Protein AF-A0A8X6VWM1-F1 (afdb_monomer)

Foldseek 3Di:
DVVCCVQQNDAQEDEDEPDPVVVVVVVVLVPDPQVVVCVPPVDHRYHYDYDDPPCCVVCVVVVVVVVLVVVLCCVLCPPPDDDPVRVVVLVSVLVVVPPRDDDDDDDDDDDDVCVVVVVSSVVSSVSSVVCCCCVVVVVVVVPPPPPPPPDDQQFKWFFADPVDDSVPTFIWGWHDFDADPVRDTFKTWTQGPVGIDIDGPVRIGGDPDDPVVVVVD

Secondary structure (DSSP, 8-state):
-HHHHHHH---SEEEE-S-HHHHHHHHHHHTS-HHHHHHHH-----EEEEPPTT-THHHHHHHHHHHHHHHHHHHHHTTPPPPHHHHHHHHHHHHHTSSS----------TTTHHHHHHHHHHHHHHHHHHHHHHHHHHHHHTS--------TT-EEEE--TTS-GGGPEEEEEEEEEE-TTS-EEEEEEEETTEEEEEEGGGEEE-S--GGGTT--

Organism: Trichonephila clavipes (NCBI:txid2585209)

Radius of gyration: 25.22 Å; Cα contacts (8 Å, |Δi|>4): 186; chains: 1; bounding box: 63×45×69 Å

InterPro domains:
  IPR012337 Ribonuclease H-like superfamily [SSF53098] (2-93)
  IPR036397 Ribonuclease H superfamily [G3DSA:3.30.420.10] (1-133)
  IPR040676 Domain of unknown function DUF5641 [PF18701] (117-207)

Mean predicted aligned error: 18.04 Å

Solvent-accessible surface area (backbone atoms only — not comparable to full-atom values): 13245 Å² total; per-residue (Å²): 108,70,76,51,34,75,75,71,46,82,69,62,66,46,80,43,65,81,48,67,71,52,52,53,50,52,53,57,58,68,72,52,66,56,69,61,42,30,71,76,66,74,44,77,77,62,46,76,44,68,54,58,93,90,42,67,68,74,51,48,58,56,52,49,52,49,48,52,51,52,50,48,47,51,70,69,41,66,88,61,80,70,53,73,65,58,48,50,50,52,51,52,54,59,55,56,72,45,98,78,66,94,74,88,87,86,84,90,81,72,86,78,68,44,60,62,53,48,52,49,49,52,49,44,48,51,52,45,52,55,46,46,55,51,53,53,55,50,53,57,60,73,68,56,74,84,66,84,77,79,81,55,72,62,31,48,26,37,42,63,51,94,93,48,62,81,93,68,39,48,63,27,33,32,66,44,79,42,55,48,97,86,67,52,66,49,41,31,34,27,43,37,96,92,45,78,48,78,43,49,49,91,42,51,44,76,52,97,62,54,62,78,65,67,77,78,112

Nearest PDB structures (foldseek):
  4tla-assembly1_C  TM=1.513E-01  e=3.434E+00  Synechococcus elongatus PCC 7942 = FACHB-805

pLDDT: mean 70.02, std 15.41, range [35.59, 93.69]

Structure (mmCIF, N/CA/C/O backbone):
data_AF-A0A8X6VWM1-F1
#
_entry.id   AF-A0A8X6VWM1-F1
#
loop_
_atom_site.group_PDB
_atom_site.id
_atom_site.type_symbol
_atom_site.label_atom_id
_atom_site.label_alt_id
_atom_site.label_comp_id
_atom_site.label_asym_id
_atom_site.label_entity_id
_atom_site.label_seq_id
_atom_site.pdbx_PDB_ins_code
_atom_site.Cartn_x
_atom_site.Cartn_y
_atom_site.Cartn_z
_atom_site.occupancy
_atom_site.B_iso_or_equiv
_atom_site.auth_seq_id
_atom_site.auth_comp_id
_atom_site.auth_asym_id
_atom_site.auth_atom_id
_atom_site.pdbx_PDB_model_num
ATOM 1 N N . MET A 1 1 ? 11.237 -0.441 -17.066 1.00 63.69 1 MET A N 1
ATOM 2 C CA . MET A 1 1 ? 9.923 -1.076 -17.329 1.00 63.69 1 MET A CA 1
ATOM 3 C C . MET A 1 1 ? 10.036 -2.520 -17.828 1.00 63.69 1 MET A C 1
ATOM 5 O O . MET A 1 1 ? 9.464 -3.391 -17.190 1.00 63.69 1 MET A O 1
ATOM 9 N N . ARG A 1 2 ? 10.820 -2.818 -18.881 1.00 67.69 2 ARG A N 1
ATOM 10 C CA . ARG A 1 2 ? 10.998 -4.194 -19.411 1.00 67.69 2 ARG A CA 1
ATOM 11 C C . ARG A 1 2 ? 11.329 -5.258 -18.349 1.00 67.69 2 ARG A C 1
ATOM 13 O O . ARG A 1 2 ? 10.611 -6.240 -18.242 1.00 67.69 2 ARG A O 1
ATOM 20 N N . ARG A 1 3 ? 12.340 -5.021 -17.500 1.00 70.00 3 ARG A N 1
ATOM 21 C CA . ARG A 1 3 ? 12.714 -5.947 -16.406 1.00 70.00 3 ARG A CA 1
ATOM 22 C C . ARG A 1 3 ? 11.622 -6.148 -15.349 1.00 70.00 3 ARG A C 1
ATOM 24 O O . ARG A 1 3 ? 11.629 -7.149 -14.650 1.00 70.00 3 ARG A O 1
ATOM 31 N N . PHE A 1 4 ? 10.718 -5.185 -15.183 1.00 70.88 4 PHE A N 1
ATOM 32 C CA . PHE A 1 4 ? 9.593 -5.321 -14.257 1.00 70.88 4 PHE A CA 1
ATOM 33 C C . PHE A 1 4 ? 8.506 -6.204 -14.873 1.00 70.88 4 PHE A C 1
ATOM 35 O O . PHE A 1 4 ? 8.075 -7.157 -14.240 1.00 70.88 4 PHE A O 1
ATOM 42 N N . ILE A 1 5 ? 8.147 -5.948 -16.136 1.00 72.56 5 ILE A N 1
ATOM 43 C CA . ILE A 1 5 ? 7.160 -6.746 -16.878 1.00 72.56 5 ILE A CA 1
ATOM 44 C C . ILE A 1 5 ? 7.610 -8.206 -17.001 1.00 72.56 5 ILE A C 1
ATOM 46 O O . ILE A 1 5 ? 6.805 -9.105 -16.797 1.00 72.56 5 ILE A O 1
ATOM 50 N N . ALA A 1 6 ? 8.896 -8.446 -17.269 1.00 69.81 6 ALA A N 1
ATOM 51 C CA . ALA A 1 6 ? 9.445 -9.798 -17.346 1.00 69.81 6 ALA A CA 1
ATOM 52 C C . ALA A 1 6 ? 9.349 -10.567 -16.013 1.00 69.81 6 ALA A C 1
ATOM 54 O O . ALA A 1 6 ? 9.147 -11.772 -16.026 1.00 69.81 6 ALA A O 1
ATOM 55 N N . ARG A 1 7 ? 9.472 -9.877 -14.868 1.00 65.31 7 ARG A N 1
ATOM 56 C CA . ARG A 1 7 ? 9.448 -10.502 -13.532 1.00 65.31 7 ARG A CA 1
ATOM 57 C C . ARG A 1 7 ? 8.049 -10.617 -12.925 1.00 65.31 7 ARG A C 1
ATOM 59 O O . ARG A 1 7 ? 7.780 -11.559 -12.196 1.00 65.31 7 ARG A O 1
ATOM 66 N N . ARG A 1 8 ? 7.174 -9.635 -13.163 1.00 68.12 8 ARG A N 1
ATOM 67 C CA . ARG A 1 8 ? 5.865 -9.503 -12.489 1.00 68.12 8 ARG A CA 1
ATOM 68 C C . ARG A 1 8 ? 4.670 -9.680 -13.417 1.00 68.12 8 ARG A C 1
ATOM 70 O O . ARG A 1 8 ? 3.534 -9.665 -12.955 1.00 68.12 8 ARG A O 1
ATOM 77 N N . GLY A 1 9 ? 4.920 -9.836 -14.710 1.00 72.50 9 GLY A N 1
ATOM 78 C CA . GLY A 1 9 ? 3.888 -9.757 -15.727 1.00 72.50 9 GLY A CA 1
ATOM 79 C C . GLY A 1 9 ? 3.546 -8.314 -16.090 1.00 72.50 9 GLY A C 1
ATOM 80 O O . GLY A 1 9 ? 4.031 -7.335 -15.509 1.00 72.50 9 GLY A O 1
ATOM 81 N N . ARG A 1 10 ? 2.725 -8.173 -17.129 1.00 77.19 10 ARG A N 1
ATOM 82 C CA . ARG A 1 10 ? 2.344 -6.867 -17.661 1.00 77.19 10 ARG A CA 1
ATOM 83 C C . ARG A 1 10 ? 1.320 -6.195 -16.749 1.00 77.19 10 ARG A C 1
ATOM 85 O O . ARG A 1 10 ? 0.303 -6.783 -16.402 1.00 77.19 10 ARG A O 1
ATOM 92 N N . ILE A 1 11 ? 1.581 -4.938 -16.408 1.00 79.94 11 ILE A N 1
ATOM 93 C CA . ILE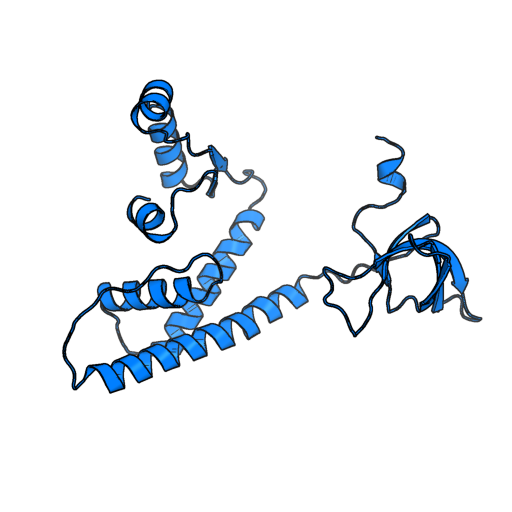 A 1 11 ? 0.651 -4.105 -15.641 1.00 79.94 11 ILE A CA 1
ATOM 94 C C . ILE A 1 11 ? -0.416 -3.493 -16.545 1.00 79.94 11 ILE A C 1
ATOM 96 O O . ILE A 1 11 ? -0.138 -3.137 -17.687 1.00 79.94 11 ILE A O 1
ATOM 100 N N . SER A 1 12 ? -1.621 -3.328 -16.004 1.00 82.00 12 SER A N 1
ATOM 101 C CA . SER A 1 12 ? -2.729 -2.629 -16.665 1.00 82.00 12 SER A CA 1
ATOM 102 C C . SER A 1 12 ? -2.771 -1.134 -16.333 1.00 82.00 12 SER A C 1
ATOM 104 O O . SER A 1 12 ? -3.223 -0.329 -17.145 1.00 82.00 12 SER A O 1
ATOM 106 N N . VAL A 1 13 ? -2.303 -0.754 -15.139 1.00 82.69 13 VAL A N 1
ATOM 107 C CA . VAL A 1 13 ? -2.311 0.628 -14.643 1.00 82.69 13 VAL A CA 1
ATOM 108 C C . VAL A 1 13 ? -0.985 0.943 -13.959 1.00 82.69 13 VAL A C 1
ATOM 110 O O . VAL A 1 13 ? -0.494 0.147 -13.159 1.00 82.69 13 VAL A O 1
ATOM 113 N N . MET A 1 14 ? -0.424 2.117 -14.246 1.00 84.44 14 MET A N 1
ATOM 114 C CA . MET A 1 14 ? 0.781 2.642 -13.604 1.00 84.44 14 MET A CA 1
ATOM 115 C C . MET A 1 14 ? 0.451 3.919 -12.832 1.00 84.44 14 MET A C 1
ATOM 117 O O . MET A 1 14 ? -0.150 4.832 -13.391 1.00 84.44 14 MET A O 1
ATOM 121 N N . TYR A 1 15 ? 0.851 3.981 -11.561 1.00 84.31 15 TYR A N 1
ATOM 122 C CA . TYR A 1 15 ? 0.727 5.177 -10.724 1.00 84.31 15 TYR A CA 1
ATOM 123 C C . TYR A 1 15 ? 2.107 5.799 -10.497 1.00 84.31 15 TYR A C 1
ATOM 125 O O . TYR A 1 15 ? 3.050 5.076 -10.170 1.00 84.31 15 TYR A O 1
ATOM 133 N N . SER A 1 16 ? 2.233 7.118 -10.645 1.00 85.06 16 SER A N 1
ATOM 134 C CA . SER A 1 16 ? 3.477 7.841 -10.349 1.00 85.06 16 SER A CA 1
ATOM 1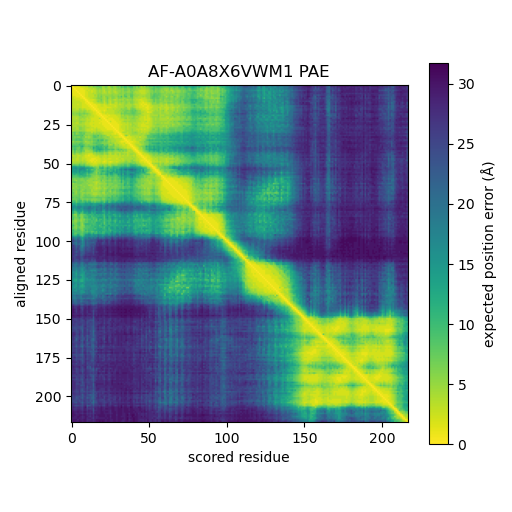35 C C . SER A 1 16 ? 3.226 9.267 -9.858 1.00 85.06 16 SER A C 1
ATOM 137 O O . SER A 1 16 ? 2.134 9.821 -10.007 1.00 85.06 16 SER A O 1
ATOM 139 N N . ASP A 1 17 ? 4.264 9.889 -9.300 1.00 83.00 17 ASP A N 1
ATOM 140 C CA . ASP A 1 17 ? 4.303 11.341 -9.135 1.00 83.00 17 ASP A CA 1
ATOM 141 C C . ASP A 1 17 ? 4.472 12.061 -10.489 1.00 83.00 17 ASP A C 1
ATOM 143 O O . ASP A 1 17 ? 4.686 11.431 -11.531 1.00 83.00 17 ASP A O 1
ATOM 147 N N . ASN A 1 18 ? 4.357 13.393 -10.458 1.00 83.88 18 ASN A N 1
ATOM 148 C CA . ASN A 1 18 ? 4.501 14.280 -11.619 1.00 83.88 18 ASN A CA 1
ATOM 149 C C . ASN A 1 18 ? 5.969 14.565 -11.992 1.00 83.88 18 ASN A C 1
ATOM 151 O O . ASN A 1 18 ? 6.258 15.573 -12.636 1.00 83.88 18 ASN A O 1
ATOM 155 N N . GLY A 1 19 ? 6.907 13.709 -11.581 1.00 83.62 19 GLY A N 1
ATOM 156 C CA . GLY A 1 19 ? 8.311 13.822 -11.945 1.00 83.62 19 GLY A CA 1
ATOM 157 C C . GLY A 1 19 ? 8.498 13.821 -13.462 1.00 83.62 19 GLY A C 1
ATOM 158 O O . GLY A 1 19 ? 7.851 13.066 -14.193 1.00 83.62 19 GLY A O 1
ATOM 159 N N . THR A 1 20 ? 9.417 14.655 -13.944 1.00 86.25 20 THR A N 1
ATOM 160 C CA . THR A 1 20 ? 9.638 14.906 -15.380 1.00 86.25 20 THR A CA 1
ATOM 161 C C . THR A 1 20 ? 9.973 13.645 -16.179 1.00 86.25 20 THR A C 1
ATOM 163 O O . THR A 1 20 ? 9.561 13.503 -17.328 1.00 86.25 20 THR A O 1
ATOM 166 N N . ASN A 1 21 ? 10.655 12.681 -15.556 1.00 87.31 21 ASN A N 1
ATOM 167 C CA . ASN A 1 21 ? 10.956 11.386 -16.168 1.00 87.31 21 ASN A CA 1
ATOM 168 C C . ASN A 1 21 ? 9.683 10.577 -16.472 1.00 87.31 21 ASN A C 1
ATOM 170 O O . ASN A 1 21 ? 9.592 9.920 -17.509 1.00 87.31 21 ASN A O 1
ATOM 174 N N . PHE A 1 22 ? 8.695 10.618 -15.574 1.00 86.06 22 PHE A N 1
ATOM 175 C CA . PHE A 1 22 ? 7.443 9.878 -15.720 1.00 86.06 22 PHE A CA 1
ATOM 176 C C . PHE A 1 22 ? 6.484 10.572 -16.679 1.00 86.06 22 PHE A C 1
ATOM 178 O O . PHE A 1 22 ? 5.856 9.906 -17.500 1.00 86.06 22 PHE A O 1
ATOM 185 N N . THR A 1 23 ? 6.408 11.902 -16.632 1.00 86.69 23 THR A N 1
ATOM 186 C CA . THR A 1 23 ? 5.602 12.673 -17.587 1.00 86.69 23 THR A CA 1
ATOM 187 C C . THR A 1 23 ? 6.155 12.542 -19.006 1.00 86.69 23 THR A C 1
ATOM 189 O O . THR A 1 23 ? 5.386 12.289 -19.931 1.00 86.69 23 THR A O 1
ATOM 192 N N . GLY A 1 24 ? 7.481 12.593 -19.177 1.00 86.69 24 GLY A N 1
ATOM 193 C CA . GLY A 1 24 ? 8.143 12.339 -20.457 1.00 86.69 24 GLY A CA 1
ATOM 194 C C . GLY A 1 24 ? 7.874 10.933 -20.999 1.00 86.69 24 GLY A C 1
ATOM 195 O O . GLY A 1 24 ? 7.500 10.782 -22.161 1.00 86.69 24 GLY A O 1
ATOM 196 N N . LEU A 1 25 ? 7.982 9.903 -20.152 1.00 85.69 25 LEU A N 1
ATOM 197 C CA . LEU A 1 25 ? 7.681 8.525 -20.549 1.00 85.69 25 LEU A CA 1
ATOM 198 C C . LEU A 1 25 ? 6.200 8.333 -20.918 1.00 85.69 25 LEU A C 1
ATOM 200 O O . LEU A 1 25 ? 5.907 7.689 -21.921 1.00 85.69 25 LEU A O 1
ATOM 204 N N . ASN A 1 26 ? 5.268 8.914 -20.159 1.00 88.31 26 ASN A N 1
ATOM 205 C CA . ASN A 1 26 ? 3.843 8.869 -20.492 1.00 88.31 26 ASN A CA 1
ATOM 206 C C . ASN A 1 26 ? 3.541 9.565 -21.830 1.00 88.31 26 ASN A C 1
ATOM 208 O O . ASN A 1 26 ? 2.750 9.061 -22.622 1.00 88.31 26 ASN A O 1
ATOM 212 N N . ASN A 1 27 ? 4.198 10.690 -22.119 1.00 88.00 27 ASN A N 1
ATOM 213 C CA . ASN A 1 27 ? 4.050 11.371 -23.404 1.00 88.00 27 ASN A CA 1
ATOM 214 C C . ASN A 1 27 ? 4.566 10.510 -24.564 1.00 88.00 27 ASN A C 1
ATOM 216 O O . ASN A 1 27 ? 3.887 10.404 -25.580 1.00 88.00 27 ASN A O 1
ATOM 220 N N . ALA A 1 28 ? 5.711 9.843 -24.392 1.00 86.31 28 ALA A N 1
ATOM 221 C CA . ALA A 1 28 ? 6.234 8.908 -25.386 1.00 86.31 28 ALA A CA 1
ATOM 222 C C . ALA A 1 28 ? 5.297 7.706 -25.603 1.00 86.31 28 ALA A C 1
ATOM 224 O O . ALA A 1 28 ? 5.085 7.290 -26.737 1.00 86.31 28 ALA A O 1
ATOM 225 N N . LEU A 1 29 ? 4.685 7.174 -24.538 1.00 83.94 29 LEU A N 1
ATOM 226 C CA . LEU A 1 29 ? 3.704 6.089 -24.649 1.00 83.94 29 LEU A CA 1
ATOM 227 C C . LEU A 1 29 ? 2.442 6.524 -25.402 1.00 83.94 29 LEU A C 1
ATOM 229 O O . LEU A 1 29 ? 1.909 5.740 -26.175 1.00 83.94 29 LEU A O 1
ATOM 233 N N . ARG A 1 30 ? 1.985 7.767 -25.230 1.00 84.75 30 ARG A N 1
ATOM 234 C CA . ARG A 1 30 ? 0.823 8.309 -25.959 1.00 84.75 30 ARG A CA 1
ATOM 235 C C . ARG A 1 30 ? 1.069 8.531 -27.450 1.00 84.75 30 ARG A C 1
ATOM 237 O O . ARG A 1 30 ? 0.108 8.644 -28.197 1.00 84.75 30 ARG A O 1
ATOM 244 N N . GLN A 1 31 ? 2.328 8.626 -27.873 1.00 87.62 31 GLN A N 1
ATOM 245 C CA . GLN A 1 31 ? 2.690 8.759 -29.288 1.00 87.62 31 GLN A CA 1
ATOM 246 C C . GLN A 1 31 ? 2.683 7.416 -30.032 1.00 87.62 31 GLN A C 1
ATOM 248 O O . GLN A 1 31 ? 2.783 7.406 -31.256 1.00 87.62 31 GLN A O 1
ATOM 253 N N . LEU A 1 32 ? 2.595 6.291 -29.316 1.00 84.00 32 LEU A N 1
ATOM 254 C CA . LEU A 1 32 ? 2.527 4.969 -29.929 1.00 84.00 32 LEU A CA 1
ATOM 255 C C . LEU A 1 32 ? 1.132 4.710 -30.498 1.00 84.00 32 LEU A C 1
ATOM 257 O O . LEU A 1 32 ? 0.123 5.042 -29.876 1.00 84.00 32 LEU A O 1
ATOM 261 N N . ASP A 1 33 ? 1.083 4.054 -31.655 1.00 84.38 33 ASP A N 1
ATOM 262 C CA . ASP A 1 33 ? -0.171 3.591 -32.236 1.00 84.38 33 ASP A CA 1
ATOM 263 C C . ASP A 1 33 ? -0.640 2.302 -31.548 1.00 84.38 33 ASP A C 1
ATOM 265 O O . ASP A 1 33 ? -0.303 1.179 -31.933 1.00 84.38 33 ASP A O 1
ATOM 269 N N . TRP A 1 34 ? -1.419 2.480 -30.484 1.00 81.06 34 TRP A N 1
ATOM 270 C CA . TRP A 1 34 ? -1.949 1.374 -29.693 1.00 81.06 34 TRP A CA 1
ATOM 271 C C . TRP A 1 34 ? -2.933 0.495 -30.460 1.00 81.06 34 TRP A C 1
ATOM 273 O O . TRP A 1 34 ? -3.080 -0.665 -30.093 1.00 81.06 34 TRP A O 1
ATOM 283 N N . THR A 1 35 ? -3.552 0.982 -31.540 1.00 80.75 35 THR A N 1
ATOM 284 C CA . THR A 1 35 ? -4.514 0.188 -32.322 1.00 80.75 35 THR A CA 1
ATOM 285 C C . THR A 1 35 ? -3.820 -0.956 -33.067 1.00 80.75 35 THR A C 1
ATOM 287 O O . THR A 1 35 ? -4.234 -2.118 -32.987 1.00 80.75 35 THR A O 1
ATOM 290 N N . THR A 1 36 ? -2.691 -0.650 -33.704 1.00 79.31 36 THR A N 1
ATOM 291 C CA . THR A 1 36 ? -1.826 -1.633 -34.362 1.00 79.31 36 THR A CA 1
ATOM 292 C C . THR A 1 36 ? -1.182 -2.569 -33.333 1.00 79.31 36 THR A C 1
ATOM 294 O O . THR A 1 36 ? -1.187 -3.787 -33.493 1.00 79.31 36 THR A O 1
ATOM 297 N N . ILE A 1 37 ? -0.712 -2.030 -32.203 1.00 79.75 37 ILE A N 1
ATOM 298 C CA . ILE A 1 37 ? -0.063 -2.834 -31.153 1.00 79.75 37 ILE A CA 1
ATOM 299 C C . ILE A 1 37 ? -1.045 -3.805 -30.473 1.00 79.75 37 ILE A C 1
ATOM 301 O O . ILE A 1 37 ? -0.687 -4.953 -30.193 1.00 79.75 37 ILE A O 1
ATOM 305 N N . GLU A 1 38 ? -2.277 -3.374 -30.197 1.00 82.62 38 GLU A N 1
ATOM 306 C CA . GLU A 1 38 ? -3.302 -4.220 -29.579 1.00 82.62 38 GLU A CA 1
ATOM 307 C C . GLU A 1 38 ? -3.732 -5.359 -30.502 1.00 82.62 38 GLU A C 1
ATOM 309 O O . GLU A 1 38 ? -3.891 -6.491 -30.036 1.00 82.62 38 GLU A O 1
ATOM 314 N N . SER A 1 39 ? -3.875 -5.080 -31.799 1.00 82.00 39 SER A N 1
ATOM 315 C CA . SER A 1 39 ? -4.295 -6.075 -32.789 1.00 82.00 39 SER A CA 1
ATOM 316 C C . SER A 1 39 ? -3.207 -7.110 -33.092 1.00 82.00 39 SER A C 1
ATOM 318 O O . SER A 1 39 ? -3.509 -8.303 -33.126 1.00 82.00 39 SER A O 1
ATOM 320 N N . GLU A 1 40 ? -1.946 -6.694 -33.236 1.00 7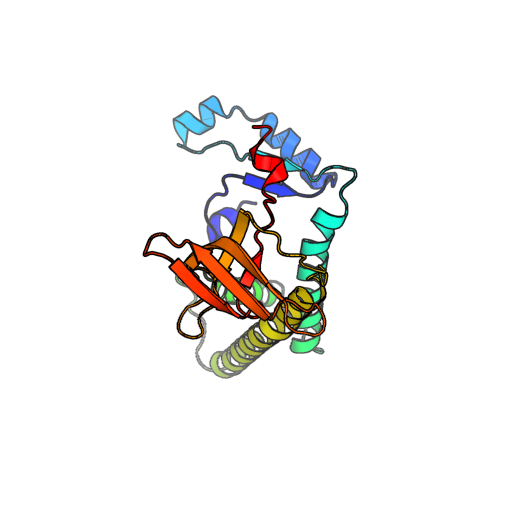6.75 40 GLU A N 1
ATOM 321 C CA . GLU A 1 40 ? -0.842 -7.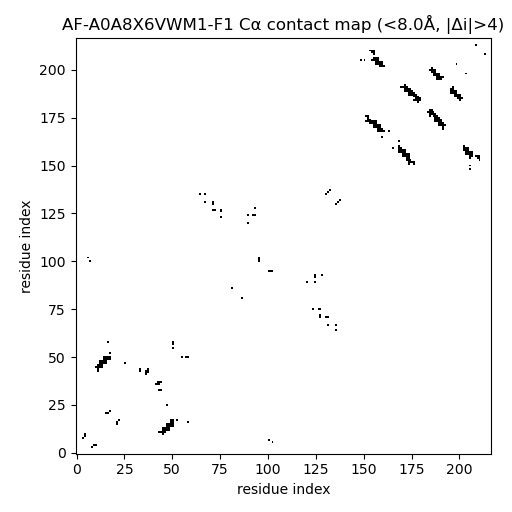609 -33.556 1.00 76.75 40 GLU A CA 1
ATOM 322 C C . GLU A 1 40 ? -0.348 -8.407 -32.344 1.00 76.75 40 GLU A C 1
ATOM 324 O O . GLU A 1 40 ? -0.071 -9.603 -32.452 1.00 76.75 40 GLU A O 1
ATOM 329 N N . PHE A 1 41 ? -0.245 -7.773 -31.172 1.00 73.94 41 PHE A N 1
ATOM 330 C CA . PHE A 1 41 ? 0.427 -8.375 -30.017 1.00 73.94 41 PHE A CA 1
ATOM 331 C C . PHE A 1 41 ? -0.529 -8.801 -28.896 1.00 73.94 41 PHE A C 1
ATOM 333 O O . PHE A 1 41 ? -0.065 -9.352 -27.898 1.00 73.94 41 PHE A O 1
ATOM 340 N N . ARG A 1 42 ? -1.850 -8.577 -29.029 1.00 72.50 42 ARG A N 1
ATOM 341 C CA . ARG A 1 42 ? -2.855 -8.758 -27.950 1.00 72.50 42 ARG A CA 1
ATOM 342 C C . ARG A 1 42 ? -2.466 -8.028 -26.664 1.00 72.50 42 ARG A C 1
ATOM 344 O O . ARG A 1 42 ? -2.676 -8.502 -25.547 1.00 72.50 42 ARG A O 1
ATOM 351 N N . VAL A 1 43 ? -1.818 -6.883 -26.833 1.00 73.25 43 VAL A N 1
ATOM 352 C CA . VAL A 1 43 ? -1.196 -6.131 -25.755 1.00 73.25 43 VAL A CA 1
ATOM 353 C C . VAL A 1 43 ? -1.969 -4.843 -25.538 1.00 73.25 43 VAL A C 1
ATOM 355 O O . VAL A 1 43 ? -1.864 -3.928 -26.340 1.00 73.25 43 VAL A O 1
ATOM 358 N N . HIS A 1 44 ? -2.669 -4.757 -24.409 1.00 77.31 44 HIS A N 1
ATOM 359 C CA . HIS A 1 44 ? -3.430 -3.562 -24.055 1.00 77.31 44 HIS A CA 1
ATOM 360 C C . HIS A 1 44 ? -2.551 -2.369 -23.656 1.00 77.31 44 HIS A C 1
ATOM 362 O O . HIS A 1 44 ? -1.448 -2.532 -23.094 1.00 77.31 44 HIS A O 1
ATOM 368 N N . GLU A 1 45 ? -3.085 -1.171 -23.906 1.00 81.44 45 GLU A N 1
ATOM 369 C CA . GLU A 1 45 ? -2.520 0.093 -23.437 1.00 81.44 45 GLU A CA 1
ATOM 370 C C . GLU A 1 45 ? -2.374 0.101 -21.903 1.00 81.44 45 GLU A C 1
ATOM 372 O O . GLU A 1 45 ? -3.253 -0.322 -21.143 1.00 81.44 45 GLU A O 1
ATOM 377 N N . ILE A 1 46 ? -1.233 0.605 -21.426 1.00 84.06 46 ILE A N 1
ATOM 378 C CA . ILE A 1 46 ? -0.982 0.782 -19.994 1.00 84.06 46 ILE A CA 1
ATOM 379 C C . ILE A 1 46 ? -1.539 2.140 -19.578 1.00 84.06 46 ILE A C 1
ATOM 381 O O . ILE A 1 46 ? -0.991 3.180 -19.941 1.00 84.06 46 ILE A O 1
ATOM 385 N N . ARG A 1 47 ? -2.591 2.144 -18.755 1.00 84.00 47 ARG A N 1
ATOM 386 C CA . ARG A 1 47 ? -3.187 3.392 -18.262 1.00 84.00 47 ARG A CA 1
ATOM 387 C C . ARG A 1 47 ? -2.279 4.052 -17.232 1.00 84.00 47 ARG A C 1
ATOM 389 O O . ARG A 1 47 ? -2.079 3.518 -16.141 1.00 84.00 47 ARG A O 1
ATOM 396 N N . TRP A 1 48 ? -1.772 5.237 -17.548 1.00 87.75 48 TRP A N 1
ATOM 397 C CA . TRP A 1 48 ? -0.964 6.019 -16.617 1.00 87.75 48 TRP A CA 1
ATOM 398 C C . TRP A 1 48 ? -1.830 6.959 -15.777 1.00 87.75 48 TRP A C 1
ATOM 400 O O . TRP A 1 48 ? -2.641 7.717 -16.309 1.00 87.75 48 TRP A O 1
ATOM 410 N N . LYS A 1 49 ? -1.642 6.939 -14.457 1.00 87.06 49 LYS A N 1
ATOM 411 C CA . LYS A 1 49 ? -2.306 7.830 -13.504 1.00 87.06 49 LYS A CA 1
ATOM 412 C C . LYS A 1 49 ? -1.272 8.589 -12.684 1.00 87.06 49 LYS A C 1
ATOM 414 O O . LYS A 1 49 ? -0.427 7.995 -12.022 1.00 87.06 49 LYS A O 1
ATOM 419 N N . PHE A 1 50 ? -1.370 9.909 -12.718 1.00 85.88 50 PHE A N 1
ATOM 420 C CA . PHE A 1 50 ? -0.521 10.790 -11.932 1.00 85.88 50 PHE A CA 1
ATOM 421 C C . PHE A 1 50 ? -1.201 11.193 -10.628 1.00 85.88 50 PHE A C 1
ATOM 423 O O . PHE A 1 50 ? -2.426 11.324 -10.570 1.00 85.88 50 PHE A O 1
ATOM 430 N N . ASN A 1 51 ? -0.402 11.411 -9.587 1.00 81.56 51 ASN A N 1
ATOM 431 C CA . ASN A 1 51 ? -0.907 11.964 -8.337 1.00 81.56 51 ASN A CA 1
ATOM 432 C C . ASN A 1 51 ? -1.441 13.394 -8.556 1.00 81.56 51 ASN A C 1
ATOM 434 O O . ASN A 1 51 ? -0.825 14.169 -9.302 1.00 81.56 51 ASN A O 1
ATOM 438 N N . PRO A 1 52 ? -2.544 13.780 -7.887 1.00 77.62 52 PRO A N 1
ATOM 439 C CA . PRO A 1 52 ? -3.018 15.156 -7.925 1.00 77.62 52 PRO A CA 1
ATOM 440 C C . PRO A 1 52 ? -1.905 16.108 -7.454 1.00 77.62 52 PRO A C 1
ATOM 442 O O . PRO A 1 52 ? -1.253 15.815 -6.447 1.00 77.62 52 PRO A O 1
ATOM 445 N N . PRO A 1 53 ? -1.680 17.248 -8.132 1.00 69.38 53 PRO A N 1
ATOM 446 C CA . PRO A 1 53 ? -0.585 18.166 -7.803 1.00 69.38 53 PRO A CA 1
ATOM 447 C C . PRO A 1 53 ? -0.661 18.700 -6.363 1.00 69.38 53 PRO A C 1
ATOM 449 O O . PRO A 1 53 ? 0.366 18.979 -5.753 1.00 69.38 53 PRO A O 1
ATOM 452 N N . SER A 1 54 ? -1.863 18.769 -5.789 1.00 55.28 54 SER A N 1
ATOM 453 C CA . SER A 1 54 ? -2.114 19.217 -4.414 1.00 55.28 54 SER A CA 1
ATOM 454 C C . SER A 1 54 ? -2.158 18.084 -3.384 1.00 55.28 54 SER A C 1
ATOM 456 O O . SER A 1 54 ? -2.525 18.327 -2.237 1.00 55.28 54 SER A O 1
ATOM 458 N N . SER A 1 55 ? -1.790 16.852 -3.754 1.00 57.00 55 SER A N 1
ATOM 459 C CA . SER A 1 55 ? -1.830 15.697 -2.849 1.00 57.00 55 SER A CA 1
ATOM 460 C C . SER A 1 55 ? -0.460 15.030 -2.626 1.00 57.00 55 SER A C 1
ATOM 462 O O . SER A 1 55 ? -0.306 13.839 -2.916 1.00 57.00 55 SER A O 1
ATOM 464 N N . PRO A 1 56 ? 0.537 15.748 -2.053 1.00 57.25 56 PRO A N 1
ATOM 465 C CA . PRO A 1 56 ? 1.877 15.209 -1.781 1.00 57.25 56 PRO A CA 1
ATOM 466 C C . PRO A 1 56 ? 1.869 13.949 -0.902 1.00 57.25 56 PRO A C 1
ATOM 468 O O . PRO A 1 56 ? 2.756 13.102 -1.001 1.00 57.25 56 PRO A O 1
ATOM 471 N N . TRP A 1 57 ? 0.837 13.773 -0.069 1.00 56.16 57 TRP A N 1
ATOM 472 C CA . TRP A 1 57 ? 0.702 12.606 0.806 1.00 56.16 57 TRP A CA 1
ATOM 473 C C . TRP A 1 57 ? 0.533 11.277 0.049 1.00 56.16 57 TRP A C 1
ATOM 475 O O . TRP A 1 57 ? 0.877 10.236 0.607 1.00 56.16 57 TRP A O 1
ATOM 485 N N . PHE A 1 58 ? 0.077 11.285 -1.214 1.00 60.06 58 PHE A N 1
ATOM 486 C CA . PHE A 1 58 ? 0.033 10.072 -2.049 1.00 60.06 58 PHE A CA 1
ATOM 487 C C . PHE A 1 58 ? 1.438 9.513 -2.327 1.00 60.06 58 PHE A C 1
ATOM 489 O O . PHE A 1 58 ? 1.609 8.299 -2.429 1.00 60.06 58 PHE A O 1
ATOM 496 N N . GLY A 1 59 ? 2.454 10.380 -2.403 1.00 62.12 59 GLY A N 1
ATOM 497 C CA . GLY A 1 59 ? 3.861 9.981 -2.516 1.00 62.12 59 GLY A CA 1
ATOM 498 C C . GLY A 1 59 ? 4.466 9.530 -1.184 1.00 62.12 59 GLY A C 1
ATOM 499 O O . GLY A 1 59 ? 5.282 8.612 -1.157 1.00 62.12 59 GLY A O 1
ATOM 500 N N . GLY A 1 60 ? 4.001 10.100 -0.067 1.00 64.38 60 GLY A N 1
ATOM 501 C CA . GLY A 1 60 ? 4.564 9.853 1.266 1.00 64.38 60 GLY A CA 1
ATOM 502 C C . GLY A 1 60 ? 4.491 8.394 1.732 1.00 64.38 60 GLY A C 1
ATOM 503 O O . GLY A 1 60 ? 5.352 7.934 2.482 1.00 64.38 60 GLY A O 1
ATOM 504 N N . PHE A 1 61 ? 3.500 7.630 1.262 1.00 59.84 61 PHE A N 1
ATOM 505 C CA . PHE A 1 61 ? 3.452 6.181 1.478 1.00 59.84 61 PHE A CA 1
ATOM 506 C C . PHE A 1 61 ? 4.651 5.464 0.837 1.00 59.84 61 PHE A C 1
ATOM 508 O O . PHE A 1 61 ? 5.330 4.675 1.499 1.00 59.84 61 PHE A O 1
ATOM 515 N N . TRP A 1 62 ? 4.933 5.767 -0.434 1.00 62.53 62 TRP A N 1
ATOM 516 C CA . TRP A 1 62 ? 6.042 5.183 -1.189 1.00 62.53 62 TRP A CA 1
ATOM 517 C C . TRP A 1 62 ? 7.392 5.622 -0.633 1.00 62.53 62 TRP A C 1
ATOM 519 O O . TRP A 1 62 ? 8.283 4.794 -0.467 1.00 62.53 62 TRP A O 1
ATOM 529 N N . GLU A 1 63 ? 7.536 6.894 -0.266 1.00 69.44 63 GLU A N 1
ATOM 530 C CA . GLU A 1 63 ? 8.746 7.413 0.378 1.00 69.44 63 GLU A CA 1
ATOM 531 C C . GLU A 1 63 ? 9.023 6.717 1.708 1.00 69.44 63 GLU A C 1
ATOM 533 O O . GLU A 1 63 ? 10.158 6.321 1.974 1.00 69.44 63 GLU A O 1
ATOM 538 N N . ARG A 1 64 ? 7.985 6.500 2.525 1.00 62.72 64 ARG A N 1
ATOM 539 C CA . ARG A 1 64 ? 8.107 5.771 3.791 1.00 62.72 64 ARG A CA 1
ATOM 540 C C . ARG A 1 64 ? 8.488 4.312 3.562 1.00 62.72 64 ARG A C 1
ATOM 542 O O . ARG A 1 64 ? 9.359 3.805 4.264 1.00 62.72 64 ARG A O 1
ATOM 549 N N . LEU A 1 65 ? 7.894 3.653 2.567 1.00 60.69 65 LEU A N 1
ATOM 550 C CA . LEU A 1 65 ? 8.256 2.290 2.175 1.00 60.69 65 LEU A CA 1
ATOM 551 C C . LEU A 1 65 ? 9.729 2.210 1.735 1.00 60.69 65 LEU A C 1
ATOM 553 O O . LEU A 1 65 ? 10.471 1.347 2.203 1.00 60.69 65 LEU A O 1
ATOM 557 N N . ILE A 1 66 ? 10.165 3.138 0.880 1.00 66.69 66 ILE A N 1
ATOM 558 C CA . ILE A 1 66 ? 11.547 3.238 0.398 1.00 66.69 66 ILE A CA 1
ATOM 559 C C . ILE A 1 66 ? 12.503 3.553 1.554 1.00 66.69 66 ILE A C 1
ATOM 561 O O . ILE A 1 66 ? 13.597 2.994 1.607 1.00 66.69 66 ILE A O 1
ATOM 565 N N . GLY A 1 67 ? 12.110 4.423 2.484 1.00 63.56 67 GLY A N 1
ATOM 566 C CA . GLY A 1 67 ? 12.875 4.747 3.686 1.00 63.56 67 GLY A CA 1
ATOM 567 C C . GLY A 1 67 ? 13.100 3.516 4.558 1.00 63.56 67 GLY A C 1
ATOM 568 O O . GLY A 1 67 ? 14.243 3.191 4.871 1.00 63.56 67 GLY A O 1
ATOM 569 N N . ILE A 1 68 ? 12.031 2.765 4.842 1.00 60.91 68 ILE A N 1
ATOM 570 C CA . ILE A 1 68 ? 12.106 1.498 5.579 1.00 60.91 68 ILE A CA 1
ATOM 571 C C . ILE A 1 68 ? 13.024 0.518 4.851 1.00 60.91 68 ILE A C 1
ATOM 573 O O . ILE A 1 68 ? 13.919 -0.040 5.476 1.00 60.91 68 ILE A O 1
ATOM 577 N N . LEU A 1 69 ? 12.868 0.346 3.535 1.00 61.62 69 LEU A N 1
ATOM 578 C CA . LEU A 1 69 ? 13.723 -0.540 2.743 1.00 61.62 69 LEU A CA 1
ATOM 579 C C . LEU A 1 69 ? 15.203 -0.132 2.824 1.00 61.62 69 LEU A C 1
ATOM 581 O O . LEU A 1 69 ? 16.062 -0.977 3.060 1.00 61.62 69 LEU A O 1
ATOM 585 N N . LYS A 1 70 ? 15.515 1.159 2.669 1.00 70.12 70 LYS A N 1
ATOM 586 C CA . LYS A 1 70 ? 16.888 1.680 2.755 1.00 70.12 70 LYS A CA 1
ATOM 587 C C . LYS A 1 70 ? 17.488 1.469 4.140 1.00 70.12 70 LYS A C 1
ATOM 589 O O . LYS A 1 70 ? 18.642 1.062 4.244 1.00 70.12 70 LYS A O 1
ATOM 594 N N . ASP A 1 71 ? 16.726 1.716 5.197 1.00 62.38 71 ASP A N 1
ATOM 595 C CA . ASP A 1 71 ? 17.197 1.535 6.569 1.00 62.38 71 ASP A CA 1
ATOM 596 C C . ASP A 1 71 ? 17.401 0.065 6.906 1.00 62.38 71 ASP A C 1
ATOM 598 O O . ASP A 1 71 ? 18.378 -0.302 7.554 1.00 62.38 71 ASP A O 1
ATOM 602 N N . LEU A 1 72 ? 16.511 -0.788 6.420 1.00 60.19 72 LEU A N 1
ATOM 603 C CA . LEU A 1 72 ? 16.619 -2.229 6.514 1.00 60.19 72 LEU A CA 1
ATOM 604 C C . LEU A 1 72 ? 17.854 -2.765 5.779 1.00 60.19 72 LEU A C 1
ATOM 606 O O . LEU A 1 72 ? 18.580 -3.586 6.342 1.00 60.19 72 LEU A O 1
ATOM 610 N N . LEU A 1 73 ? 18.136 -2.268 4.573 1.00 66.00 73 LEU A N 1
ATOM 611 C CA . LEU A 1 73 ? 19.364 -2.585 3.846 1.00 66.00 73 LEU A CA 1
ATOM 612 C C . LEU A 1 73 ? 20.588 -2.125 4.647 1.00 66.00 73 LEU A C 1
ATOM 614 O O . LEU A 1 73 ? 21.425 -2.953 4.993 1.00 66.00 73 LEU A O 1
ATOM 618 N N . ARG A 1 74 ? 20.656 -0.852 5.054 1.00 69.88 74 ARG A N 1
ATOM 619 C CA . ARG A 1 74 ? 21.779 -0.310 5.846 1.00 69.88 74 ARG A CA 1
ATOM 620 C C . ARG A 1 74 ? 22.041 -1.106 7.128 1.00 69.88 74 ARG A C 1
ATOM 622 O O . ARG A 1 74 ? 23.187 -1.430 7.425 1.00 69.88 74 ARG A O 1
ATOM 629 N N . LYS A 1 75 ? 20.985 -1.446 7.875 1.00 62.50 75 LYS A N 1
ATOM 630 C CA . LYS A 1 75 ? 21.080 -2.173 9.153 1.00 62.50 75 LYS A CA 1
ATOM 631 C C . LYS A 1 75 ? 21.517 -3.629 8.982 1.00 62.50 75 LYS A C 1
ATOM 633 O O . LYS A 1 75 ? 22.193 -4.144 9.866 1.00 62.50 75 LYS A O 1
ATOM 638 N N . ASN A 1 76 ? 21.127 -4.298 7.894 1.00 57.59 76 ASN A N 1
ATOM 639 C CA . ASN A 1 76 ? 21.501 -5.698 7.661 1.00 57.59 76 ASN A CA 1
ATOM 640 C C . ASN A 1 76 ? 22.856 -5.851 6.957 1.00 57.59 76 ASN A C 1
ATOM 642 O O . ASN A 1 76 ? 23.561 -6.826 7.206 1.00 57.59 76 ASN A O 1
ATOM 646 N N . LEU A 1 77 ? 23.226 -4.895 6.106 1.00 62.41 77 LEU A N 1
ATOM 647 C CA . LEU A 1 77 ? 24.466 -4.934 5.333 1.00 62.41 77 LEU A CA 1
ATOM 648 C C . LEU A 1 77 ? 25.672 -4.395 6.102 1.00 62.41 77 LEU A C 1
ATOM 650 O O . LEU A 1 77 ? 26.798 -4.832 5.860 1.00 62.41 77 LEU A O 1
ATOM 654 N N . GLY A 1 78 ? 25.477 -3.496 7.069 1.00 66.06 78 GLY A N 1
ATOM 655 C CA . GLY A 1 78 ? 26.582 -2.954 7.861 1.00 66.06 78 GLY A CA 1
ATOM 656 C C . GLY A 1 78 ? 27.666 -2.332 6.968 1.00 66.06 78 GLY A C 1
ATOM 657 O O . GLY A 1 78 ? 27.386 -1.392 6.232 1.00 66.06 78 GLY A O 1
ATOM 658 N N . ARG A 1 79 ? 28.902 -2.858 7.022 1.00 58.91 79 ARG A N 1
ATOM 659 C CA . ARG A 1 79 ? 30.040 -2.433 6.171 1.00 58.91 79 ARG A CA 1
ATOM 660 C C . ARG A 1 79 ? 30.200 -3.238 4.875 1.00 58.91 79 ARG A C 1
ATOM 662 O O . ARG A 1 79 ? 31.140 -2.991 4.127 1.00 58.91 79 ARG A O 1
ATOM 669 N N . SER A 1 80 ? 29.351 -4.233 4.630 1.00 61.38 80 SER A N 1
ATOM 670 C CA . SER A 1 80 ? 29.459 -5.048 3.421 1.00 61.38 80 SER A CA 1
ATOM 671 C C . SER A 1 80 ? 28.860 -4.307 2.222 1.00 61.38 80 SER A C 1
ATOM 673 O O . SER A 1 80 ? 27.688 -3.937 2.228 1.00 61.38 80 SER A O 1
ATOM 675 N N . CYS A 1 81 ? 29.683 -4.060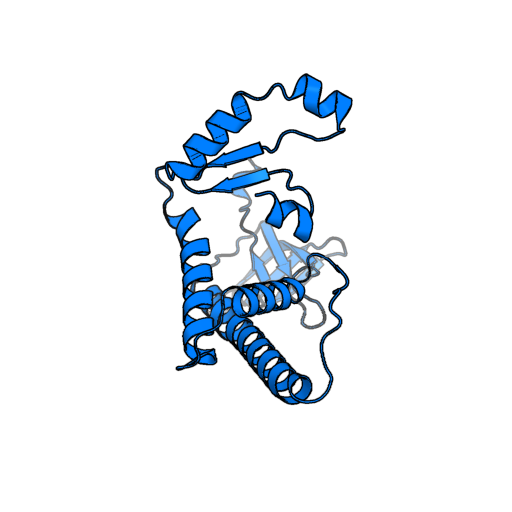 1.202 1.00 61.47 81 CYS A N 1
ATOM 676 C CA . CYS A 1 81 ? 29.228 -3.557 -0.090 1.00 61.47 81 CYS A CA 1
ATOM 677 C C . CYS A 1 81 ? 28.712 -4.738 -0.909 1.00 61.47 81 CYS A C 1
ATOM 679 O O . CYS A 1 81 ? 29.459 -5.682 -1.158 1.00 61.47 81 CYS A O 1
ATOM 681 N N . LEU A 1 82 ? 27.447 -4.689 -1.317 1.00 62.19 82 LEU A N 1
ATOM 682 C CA . LEU A 1 82 ? 26.923 -5.615 -2.316 1.00 62.19 82 LEU A CA 1
ATOM 683 C C . LEU A 1 82 ? 27.353 -5.139 -3.693 1.00 62.19 82 LEU A C 1
ATOM 685 O O . LEU A 1 82 ? 27.241 -3.950 -4.008 1.00 62.19 82 LEU A O 1
ATOM 689 N N . SER A 1 83 ? 27.774 -6.077 -4.529 1.00 69.06 83 SER A N 1
ATOM 690 C CA . SER A 1 83 ? 27.776 -5.848 -5.967 1.00 69.06 83 SER A CA 1
ATOM 691 C C . SER A 1 83 ? 26.345 -5.611 -6.467 1.00 69.06 83 SER A C 1
ATOM 693 O O . SER A 1 83 ? 25.359 -5.981 -5.822 1.00 69.06 83 SER A O 1
ATOM 695 N N . TYR A 1 84 ? 26.226 -4.974 -7.632 1.00 68.88 84 TYR A N 1
ATOM 696 C CA . TYR A 1 84 ? 24.934 -4.731 -8.273 1.00 68.88 84 TYR A CA 1
ATOM 697 C C . TYR A 1 84 ? 24.112 -6.019 -8.430 1.00 68.88 84 TYR A C 1
ATOM 699 O O . TYR A 1 84 ? 22.919 -6.017 -8.132 1.00 68.88 84 TYR A O 1
ATOM 707 N N . GLU A 1 85 ? 24.768 -7.115 -8.821 1.00 69.69 85 GLU A N 1
ATOM 708 C CA . GLU A 1 85 ? 24.136 -8.428 -8.967 1.00 69.69 85 GLU A CA 1
ATOM 709 C C . GLU A 1 85 ? 23.618 -8.955 -7.625 1.00 69.69 85 GLU A C 1
ATOM 711 O O . GLU A 1 85 ? 22.445 -9.297 -7.515 1.00 69.69 85 GLU A O 1
ATOM 716 N N . GLU A 1 86 ? 24.428 -8.916 -6.561 1.00 66.94 86 GLU A N 1
ATOM 717 C CA . GLU A 1 86 ? 23.989 -9.387 -5.239 1.00 66.94 86 GLU A CA 1
ATOM 718 C C . GLU A 1 86 ? 22.827 -8.553 -4.671 1.00 66.94 86 GLU A C 1
ATOM 720 O O . GLU A 1 86 ? 21.920 -9.093 -4.033 1.00 66.94 86 GLU A O 1
ATOM 725 N N . LEU A 1 87 ? 22.822 -7.236 -4.907 1.00 72.88 87 LEU A N 1
ATOM 726 C CA . LEU A 1 87 ? 21.701 -6.376 -4.528 1.00 72.88 87 LEU A CA 1
ATOM 727 C C . LEU A 1 87 ? 20.440 -6.724 -5.328 1.00 72.88 87 LEU A C 1
ATOM 729 O O . LEU A 1 87 ? 19.348 -6.760 -4.761 1.00 72.88 87 LEU A O 1
ATOM 733 N N . GLN A 1 88 ? 20.582 -6.985 -6.629 1.00 72.00 88 GLN A N 1
ATOM 734 C CA . GLN A 1 88 ? 19.470 -7.359 -7.496 1.00 72.00 88 GLN A CA 1
ATOM 735 C C . GLN A 1 88 ? 18.857 -8.699 -7.063 1.00 72.00 88 GLN A C 1
ATOM 737 O O . GLN A 1 88 ? 17.634 -8.784 -6.946 1.00 72.00 88 GLN A O 1
ATOM 742 N N . THR A 1 89 ? 19.682 -9.700 -6.741 1.00 70.00 89 THR A N 1
ATOM 743 C CA . THR A 1 89 ? 19.233 -10.998 -6.215 1.00 70.00 89 THR A CA 1
ATOM 744 C C . THR A 1 89 ? 18.485 -10.839 -4.893 1.00 70.00 89 THR A C 1
ATOM 746 O O . THR A 1 89 ? 17.369 -11.333 -4.763 1.00 70.00 89 THR A O 1
ATOM 749 N N . LEU A 1 90 ? 19.023 -10.071 -3.937 1.00 65.81 90 LEU A N 1
ATOM 750 C CA . LEU A 1 90 ? 18.359 -9.832 -2.647 1.00 65.81 90 LEU A CA 1
ATOM 751 C C . LEU A 1 90 ? 16.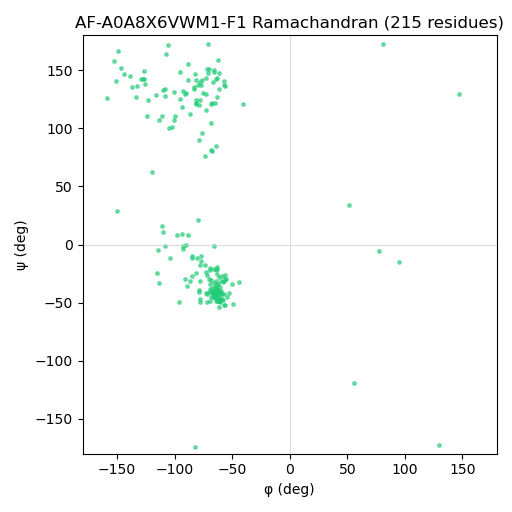997 -9.150 -2.791 1.00 65.81 90 LEU A C 1
ATOM 753 O O . LEU A 1 90 ? 16.045 -9.494 -2.086 1.00 65.81 90 LEU A O 1
ATOM 757 N N . VAL A 1 91 ? 16.900 -8.171 -3.694 1.00 68.31 91 VAL A N 1
ATOM 758 C CA . VAL A 1 91 ? 15.631 -7.503 -3.986 1.00 68.31 91 VAL A CA 1
ATOM 759 C C . VAL A 1 91 ? 14.649 -8.496 -4.601 1.00 68.31 91 VAL A C 1
ATOM 761 O O . VAL A 1 91 ? 13.523 -8.558 -4.120 1.00 68.31 91 VAL A O 1
ATOM 764 N N . CYS A 1 92 ? 15.065 -9.306 -5.582 1.00 64.69 92 CYS A N 1
ATOM 765 C CA . CYS A 1 92 ? 14.233 -10.354 -6.185 1.00 64.69 92 CYS A CA 1
ATOM 766 C C . CYS A 1 92 ? 13.735 -11.393 -5.159 1.00 64.69 92 CYS A C 1
ATOM 768 O O . CYS A 1 92 ? 12.554 -11.738 -5.165 1.00 64.69 92 CYS A O 1
ATOM 770 N N . GLU A 1 93 ? 14.583 -11.841 -4.232 1.00 60.53 93 GLU A N 1
ATOM 771 C CA . GLU A 1 93 ? 14.187 -12.783 -3.178 1.00 60.53 93 GLU A CA 1
ATOM 772 C C . GLU A 1 93 ? 13.182 -12.161 -2.194 1.00 60.53 93 GLU A C 1
ATOM 774 O O . GLU A 1 93 ? 12.156 -12.771 -1.887 1.00 60.53 93 GLU A O 1
ATOM 779 N N . CYS A 1 94 ? 13.411 -10.925 -1.737 1.00 59.97 94 CYS A N 1
ATOM 780 C CA . CYS A 1 94 ? 12.445 -10.213 -0.888 1.00 59.97 94 CYS A CA 1
ATOM 781 C C . CYS A 1 94 ? 11.123 -9.953 -1.626 1.00 59.97 94 CYS A C 1
ATOM 783 O O . CYS A 1 94 ? 10.045 -9.952 -1.036 1.00 59.97 94 CYS A O 1
ATOM 785 N N . GLU A 1 95 ? 11.212 -9.726 -2.932 1.00 58.25 95 GLU A N 1
ATOM 786 C CA . GLU A 1 95 ? 10.085 -9.563 -3.834 1.00 58.25 95 GLU A CA 1
ATOM 787 C C . GLU A 1 95 ? 9.249 -10.849 -3.982 1.00 58.25 95 GLU A C 1
ATOM 789 O O . GLU A 1 95 ? 8.028 -10.730 -4.126 1.00 58.25 95 GLU A O 1
ATOM 794 N N . SER A 1 96 ? 9.876 -12.034 -3.920 1.00 59.28 96 SER A N 1
ATOM 795 C CA . SER A 1 96 ? 9.211 -13.352 -3.941 1.00 59.28 96 SER A CA 1
ATOM 796 C C . SER A 1 96 ? 8.453 -13.678 -2.644 1.00 59.28 96 SER A C 1
ATOM 798 O O . SER A 1 96 ? 7.465 -14.403 -2.658 1.00 59.28 96 SER A O 1
ATOM 800 N N . ASP A 1 97 ? 8.875 -13.099 -1.513 1.00 50.25 97 ASP A N 1
ATOM 801 C CA . ASP A 1 97 ? 8.224 -13.274 -0.205 1.00 50.25 97 ASP A CA 1
ATOM 802 C C . ASP A 1 97 ? 6.893 -12.525 -0.062 1.00 50.25 97 ASP A C 1
ATOM 804 O O . ASP A 1 97 ? 6.118 -12.790 0.865 1.00 50.25 97 ASP A O 1
ATOM 808 N N . ILE A 1 98 ? 6.646 -11.550 -0.937 1.00 46.97 98 ILE A N 1
ATOM 809 C CA . ILE A 1 98 ? 5.376 -10.837 -1.027 1.00 46.97 98 ILE A CA 1
ATOM 810 C C . ILE A 1 98 ? 4.445 -11.734 -1.854 1.00 46.97 98 ILE A C 1
ATOM 812 O O . ILE A 1 98 ? 4.792 -12.042 -2.993 1.00 46.97 98 ILE A O 1
ATOM 816 N N . PRO A 1 99 ? 3.278 -12.154 -1.327 1.00 41.97 99 PRO A N 1
ATOM 817 C CA . PRO A 1 99 ? 2.425 -13.164 -1.951 1.00 41.97 99 PRO A CA 1
ATOM 818 C C . PRO A 1 99 ? 1.714 -12.583 -3.181 1.00 41.97 99 PRO A C 1
ATOM 820 O O . PRO A 1 99 ? 0.550 -12.205 -3.109 1.00 41.97 99 PRO A O 1
ATOM 823 N N . LEU A 1 100 ? 2.445 -12.429 -4.287 1.00 40.09 100 LEU A N 1
ATOM 824 C CA . LEU A 1 100 ? 1.973 -11.853 -5.548 1.00 40.09 100 LEU A CA 1
ATOM 825 C C . LEU A 1 100 ? 2.693 -12.443 -6.779 1.00 40.09 100 LEU A C 1
ATOM 827 O O . LEU A 1 100 ? 2.851 -11.720 -7.754 1.00 40.09 100 LEU A O 1
ATOM 831 N N . ASN A 1 101 ? 3.162 -13.698 -6.732 1.00 36.56 101 ASN A N 1
ATOM 832 C CA . ASN A 1 101 ? 3.299 -14.654 -7.857 1.00 36.56 101 ASN A CA 1
ATOM 833 C C . ASN A 1 101 ? 4.514 -15.577 -7.674 1.00 36.56 101 ASN A C 1
ATOM 835 O O . ASN A 1 101 ? 5.634 -15.107 -7.478 1.00 36.56 101 ASN A O 1
ATOM 839 N N . ASP A 1 102 ? 4.264 -16.881 -7.808 1.00 35.59 102 ASP A N 1
ATOM 840 C CA . ASP A 1 102 ? 5.272 -17.926 -7.973 1.00 35.59 102 ASP A CA 1
ATOM 841 C C . ASP A 1 102 ? 6.020 -17.731 -9.300 1.00 35.59 102 ASP A C 1
ATOM 843 O O . ASP A 1 102 ? 5.415 -17.751 -10.374 1.00 35.59 102 ASP A O 1
ATOM 847 N N . VAL A 1 103 ? 7.343 -17.571 -9.240 1.00 38.28 103 VAL A N 1
ATOM 848 C CA . VAL A 1 103 ? 8.237 -17.725 -10.397 1.00 38.28 103 VAL A CA 1
ATOM 849 C C . VAL A 1 103 ? 9.425 -18.580 -9.945 1.00 38.28 103 VAL A C 1
ATOM 851 O O . VAL A 1 103 ? 10.030 -18.253 -8.923 1.00 38.28 103 VAL A O 1
ATOM 854 N N . PRO A 1 104 ? 9.752 -19.681 -10.645 1.00 41.53 104 PRO A N 1
ATOM 855 C CA . PRO A 1 104 ? 10.837 -20.569 -10.251 1.00 41.53 104 PRO A CA 1
ATOM 856 C C . PRO A 1 104 ? 12.193 -19.964 -10.624 1.00 41.53 104 PRO A C 1
ATOM 858 O O . PRO A 1 104 ? 12.364 -19.412 -11.712 1.00 41.53 104 PRO A O 1
ATOM 861 N N . ASP A 1 105 ? 13.147 -20.083 -9.706 1.00 39.59 105 ASP A N 1
ATOM 862 C CA . ASP A 1 105 ? 14.492 -19.534 -9.844 1.00 39.59 105 ASP A CA 1
ATOM 863 C C . ASP A 1 105 ? 15.394 -20.478 -10.659 1.00 39.59 105 ASP A C 1
ATOM 865 O O . ASP A 1 105 ? 15.388 -21.698 -10.459 1.00 39.59 105 ASP A O 1
ATOM 869 N N . LEU A 1 106 ? 16.164 -19.906 -11.583 1.00 42.59 106 LEU A N 1
ATOM 870 C CA . LEU A 1 106 ? 17.186 -20.577 -12.384 1.00 42.59 106 LEU A CA 1
ATOM 871 C C . LEU A 1 106 ? 18.529 -19.992 -11.965 1.00 42.59 106 LEU A C 1
ATOM 873 O O . LEU A 1 106 ? 18.822 -18.879 -12.373 1.00 42.59 106 LEU A O 1
ATOM 877 N N . ASP A 1 107 ? 19.341 -20.747 -11.222 1.00 40.78 107 ASP A N 1
ATOM 878 C CA . ASP A 1 107 ? 20.793 -20.554 -11.221 1.00 40.78 107 ASP A CA 1
ATOM 879 C C . ASP A 1 107 ? 21.548 -21.812 -10.748 1.00 40.78 107 ASP A C 1
ATOM 881 O O . ASP A 1 107 ? 21.308 -22.372 -9.675 1.00 40.78 107 ASP A O 1
ATOM 885 N N . GLN A 1 108 ? 22.497 -22.259 -11.579 1.00 51.12 108 GLN A N 1
ATOM 886 C CA . GLN A 1 108 ? 23.541 -23.237 -11.257 1.00 51.12 108 GLN A CA 1
ATOM 887 C C . GLN A 1 108 ? 24.843 -22.477 -10.971 1.00 51.12 108 GLN A C 1
ATOM 889 O O . GLN A 1 108 ? 25.427 -21.997 -11.928 1.00 51.12 108 GLN A O 1
ATOM 894 N N . ILE A 1 109 ? 25.361 -22.421 -9.733 1.00 44.22 109 ILE A N 1
ATOM 895 C CA . ILE A 1 109 ? 26.769 -22.049 -9.432 1.00 44.22 109 ILE A CA 1
ATOM 896 C C . ILE A 1 109 ? 27.238 -22.708 -8.099 1.00 44.22 109 ILE A C 1
ATOM 898 O O . ILE A 1 109 ? 26.442 -23.165 -7.284 1.00 44.22 109 ILE A O 1
ATOM 902 N N . GLN A 1 110 ? 28.562 -22.839 -7.941 1.00 44.34 110 GLN A N 1
ATOM 903 C CA . GLN A 1 110 ? 29.365 -23.877 -7.266 1.00 44.34 110 GLN A CA 1
ATOM 904 C C . GLN A 1 110 ? 29.261 -24.064 -5.726 1.00 44.34 110 GLN A C 1
ATOM 906 O O . GLN A 1 110 ? 29.084 -23.144 -4.932 1.00 44.34 110 GLN A O 1
ATOM 911 N N . LYS A 1 111 ? 29.474 -25.322 -5.301 1.00 49.66 111 LYS A N 1
ATOM 912 C CA . LYS A 1 111 ? 28.917 -25.960 -4.090 1.00 49.66 111 LYS A CA 1
ATOM 913 C C . LYS A 1 111 ? 29.508 -25.633 -2.705 1.00 49.66 111 LYS A C 1
ATOM 915 O O . LYS A 1 111 ? 28.887 -26.045 -1.731 1.00 49.66 111 LYS A O 1
ATOM 920 N N . THR A 1 112 ? 30.637 -24.942 -2.536 1.00 48.09 112 THR A N 1
ATOM 921 C CA . THR A 1 112 ? 31.332 -24.982 -1.219 1.00 48.09 112 THR A CA 1
ATOM 922 C C . THR A 1 112 ? 31.412 -23.664 -0.436 1.00 48.09 112 THR A C 1
ATOM 924 O O . THR A 1 112 ? 31.405 -23.720 0.789 1.00 48.09 112 THR A O 1
ATOM 927 N N . ASN A 1 113 ? 31.340 -22.487 -1.073 1.00 51.94 113 ASN A N 1
ATOM 928 C CA . ASN A 1 113 ? 31.220 -21.186 -0.371 1.00 51.94 113 ASN A CA 1
ATOM 929 C C . ASN A 1 113 ? 29.806 -20.571 -0.421 1.00 51.94 113 ASN A C 1
ATOM 931 O O . ASN A 1 113 ? 29.485 -19.661 0.348 1.00 51.94 113 ASN A O 1
ATOM 935 N N . ILE A 1 114 ? 28.925 -21.116 -1.268 1.00 49.84 114 ILE A N 1
ATOM 936 C CA . ILE A 1 114 ? 27.525 -20.695 -1.383 1.00 49.84 114 ILE A CA 1
ATOM 937 C C . ILE A 1 114 ? 26.727 -21.042 -0.137 1.00 49.84 114 ILE A C 1
ATOM 939 O O . ILE A 1 114 ? 25.922 -20.232 0.273 1.00 49.84 114 ILE A O 1
ATOM 943 N N . VAL A 1 115 ? 26.945 -22.176 0.530 1.00 54.34 115 VAL A N 1
ATOM 944 C CA . VAL A 1 115 ? 26.068 -22.562 1.652 1.00 54.34 115 VAL A CA 1
ATOM 945 C C . VAL A 1 115 ? 26.158 -21.564 2.810 1.00 54.34 115 VAL A C 1
ATOM 947 O O . VAL A 1 115 ? 25.137 -21.214 3.395 1.00 54.34 115 VAL A O 1
ATOM 950 N N . LEU A 1 116 ? 27.353 -21.056 3.127 1.00 51.81 116 LEU A N 1
ATOM 951 C CA . LEU A 1 116 ? 27.530 -20.051 4.182 1.00 51.81 116 LEU A CA 1
ATOM 952 C C . LEU A 1 116 ? 27.000 -18.679 3.756 1.00 51.81 116 LEU A C 1
ATOM 954 O O . LEU A 1 116 ? 26.316 -18.019 4.540 1.00 51.81 116 LEU A O 1
ATOM 958 N N . ARG A 1 117 ? 27.262 -18.268 2.510 1.00 53.56 117 ARG A N 1
ATOM 959 C CA . ARG A 1 117 ? 26.776 -16.994 1.962 1.00 53.56 117 ARG A CA 1
ATOM 960 C C . ARG A 1 117 ? 25.260 -16.996 1.766 1.00 53.56 117 ARG A C 1
ATOM 962 O O . ARG A 1 117 ? 24.609 -16.032 2.137 1.00 53.56 117 ARG A O 1
ATOM 969 N N . TRP A 1 118 ? 24.697 -18.094 1.286 1.00 53.00 118 TRP A N 1
ATOM 970 C CA . TRP A 1 118 ? 23.267 -18.350 1.141 1.00 53.00 118 TRP A CA 1
ATOM 971 C C . TRP A 1 118 ? 22.593 -18.413 2.508 1.00 53.00 118 TRP A C 1
ATOM 973 O O . TRP A 1 118 ? 21.600 -17.736 2.711 1.00 53.00 118 TRP A O 1
ATOM 983 N N . ARG A 1 119 ? 23.174 -19.090 3.510 1.00 58.84 119 ARG A N 1
ATOM 984 C CA . ARG A 1 119 ? 22.683 -19.013 4.903 1.00 58.84 119 ARG A CA 1
ATOM 985 C C . ARG A 1 119 ? 22.714 -17.586 5.450 1.00 58.84 119 ARG A C 1
ATOM 987 O O . ARG A 1 119 ? 21.784 -17.189 6.146 1.00 58.84 119 ARG A O 1
ATOM 994 N N . TYR A 1 120 ? 23.756 -16.813 5.147 1.00 60.28 120 TYR A N 1
ATOM 995 C CA . TYR A 1 120 ? 23.835 -15.399 5.519 1.00 60.28 120 TYR A CA 1
ATOM 996 C C . TYR A 1 120 ? 22.751 -14.567 4.818 1.00 60.28 120 TYR A C 1
ATOM 998 O O . TYR A 1 120 ? 22.055 -13.806 5.484 1.00 60.28 120 TYR A O 1
ATOM 1006 N N . ILE A 1 121 ? 22.550 -14.767 3.516 1.00 55.19 121 ILE A N 1
ATOM 1007 C CA . ILE A 1 121 ? 21.518 -14.111 2.706 1.00 55.19 121 ILE A CA 1
ATOM 1008 C C . ILE A 1 121 ? 20.115 -14.471 3.206 1.00 55.19 121 ILE A C 1
ATOM 1010 O O . ILE A 1 121 ? 19.339 -13.570 3.503 1.00 55.19 121 ILE A O 1
ATOM 1014 N N . GLN A 1 122 ? 19.814 -15.752 3.433 1.00 60.69 122 GLN A N 1
ATOM 1015 C CA . GLN A 1 122 ? 18.540 -16.195 4.008 1.00 60.69 122 GLN A CA 1
ATOM 1016 C C . GLN A 1 122 ? 18.322 -15.620 5.414 1.00 60.69 122 GLN A C 1
ATOM 1018 O O . GLN A 1 122 ? 17.212 -15.225 5.765 1.00 60.69 122 GLN A O 1
ATOM 1023 N N . LYS A 1 123 ? 19.382 -15.496 6.223 1.00 67.88 123 LYS A N 1
ATOM 1024 C CA . LYS A 1 123 ? 19.305 -14.847 7.539 1.00 67.88 123 LYS A CA 1
ATOM 1025 C C . LYS A 1 123 ? 19.013 -13.350 7.419 1.00 67.88 123 LYS A C 1
ATOM 1027 O O . LYS A 1 123 ? 18.210 -12.825 8.187 1.00 67.88 123 LYS A O 1
ATOM 1032 N N . VAL A 1 124 ? 19.648 -12.658 6.474 1.00 62.75 124 VAL A N 1
ATOM 1033 C CA . VAL A 1 124 ? 19.363 -11.249 6.163 1.00 62.75 124 VAL A CA 1
ATOM 1034 C C . VAL A 1 124 ? 17.921 -11.097 5.681 1.00 62.75 124 VAL A C 1
ATOM 1036 O O . VAL A 1 124 ? 17.208 -10.251 6.209 1.00 62.75 124 VAL A O 1
ATOM 1039 N N . ARG A 1 125 ? 17.457 -11.957 4.772 1.00 63.66 125 ARG A N 1
ATOM 1040 C CA . ARG A 1 125 ? 16.077 -12.015 4.276 1.00 63.66 125 ARG A CA 1
ATOM 1041 C C . ARG A 1 125 ? 15.061 -12.193 5.402 1.00 63.66 125 ARG A C 1
ATOM 1043 O O . ARG A 1 12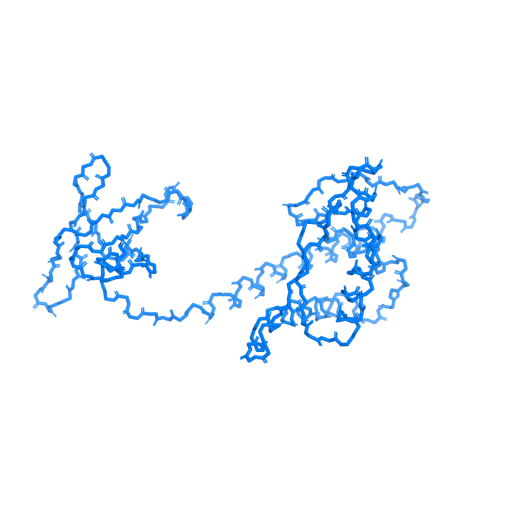5 ? 14.144 -11.386 5.527 1.00 63.66 125 ARG A O 1
ATOM 1050 N N . GLU A 1 126 ? 15.241 -13.186 6.269 1.00 66.81 126 GLU A N 1
ATOM 1051 C CA . GLU A 1 126 ? 14.318 -13.419 7.385 1.00 66.81 126 GLU A CA 1
ATOM 1052 C C . GLU A 1 126 ? 14.314 -12.224 8.352 1.00 66.81 126 GLU A C 1
ATOM 1054 O O . GLU A 1 126 ? 13.257 -11.746 8.769 1.00 66.81 126 GLU A O 1
ATOM 1059 N N . ASN A 1 127 ? 15.484 -11.642 8.632 1.00 66.31 127 ASN A N 1
ATOM 1060 C CA . ASN A 1 127 ? 15.583 -10.423 9.434 1.00 66.31 127 ASN A CA 1
ATOM 1061 C C . ASN A 1 127 ? 14.872 -9.229 8.782 1.00 66.31 127 ASN A C 1
ATOM 1063 O O . ASN A 1 127 ? 14.201 -8.467 9.482 1.00 66.31 127 ASN A O 1
ATOM 1067 N N . LEU A 1 128 ? 15.004 -9.055 7.464 1.00 61.38 128 LEU A N 1
ATOM 1068 C CA . LEU A 1 128 ? 14.299 -8.031 6.691 1.00 61.38 128 LEU A CA 1
ATOM 1069 C C . LEU A 1 128 ? 12.788 -8.227 6.796 1.00 61.38 128 LEU A C 1
ATOM 1071 O O . LEU A 1 128 ? 12.081 -7.283 7.138 1.00 61.38 128 LEU A O 1
ATOM 1075 N N . LYS A 1 129 ? 12.300 -9.452 6.591 1.00 63.66 129 LYS A N 1
ATOM 1076 C CA . LYS A 1 129 ? 10.878 -9.814 6.640 1.00 63.66 129 LYS A CA 1
ATOM 1077 C C . LYS A 1 129 ? 10.265 -9.564 8.015 1.00 63.66 129 LYS A C 1
ATOM 1079 O O . LYS A 1 129 ? 9.229 -8.903 8.125 1.00 63.66 129 LYS A O 1
ATOM 1084 N N . GLN A 1 130 ? 10.924 -10.026 9.077 1.00 67.25 130 GLN A N 1
ATOM 1085 C CA . GLN A 1 130 ? 10.453 -9.839 10.451 1.00 67.25 130 GLN A CA 1
ATOM 1086 C C . GLN A 1 130 ? 10.448 -8.363 10.854 1.00 67.25 130 GLN A C 1
ATOM 1088 O O . GLN A 1 130 ? 9.483 -7.876 11.450 1.00 67.25 130 GLN A O 1
ATOM 1093 N N . ARG A 1 131 ? 11.501 -7.618 10.498 1.00 64.81 131 ARG A N 1
ATOM 1094 C CA . ARG A 1 131 ? 11.585 -6.184 10.799 1.00 64.81 131 ARG A CA 1
ATOM 1095 C C . ARG A 1 131 ? 10.607 -5.370 9.972 1.00 64.81 131 ARG A C 1
ATOM 1097 O O . ARG A 1 131 ? 9.956 -4.511 10.546 1.00 64.81 131 ARG A O 1
ATOM 1104 N N . PHE A 1 132 ? 10.436 -5.671 8.686 1.00 61.28 132 PHE A N 1
ATOM 1105 C CA . PHE A 1 132 ? 9.418 -5.046 7.848 1.00 61.28 132 PHE A CA 1
ATOM 1106 C C . PHE A 1 132 ? 8.035 -5.253 8.462 1.00 61.28 132 PHE A C 1
ATOM 1108 O O . PHE A 1 132 ? 7.344 -4.284 8.752 1.00 61.28 132 PHE A O 1
ATOM 1115 N N . LYS A 1 133 ? 7.664 -6.496 8.789 1.00 61.56 133 LYS A N 1
ATOM 1116 C CA . LYS A 1 133 ? 6.379 -6.800 9.429 1.00 61.56 133 LYS A CA 1
ATOM 1117 C C . LYS A 1 133 ? 6.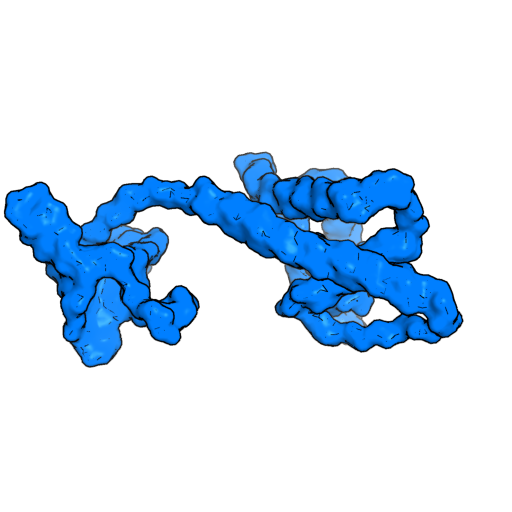195 -6.046 10.749 1.00 61.56 133 LYS A C 1
ATOM 1119 O O . LYS A 1 133 ? 5.118 -5.515 10.990 1.00 61.56 133 LYS A O 1
ATOM 1124 N N . ARG A 1 134 ? 7.226 -5.971 11.592 1.00 63.62 134 ARG A N 1
ATOM 1125 C CA . ARG A 1 134 ? 7.158 -5.286 12.891 1.00 63.62 134 ARG A CA 1
ATOM 1126 C C . ARG A 1 134 ? 7.107 -3.764 12.764 1.00 63.62 134 ARG A C 1
ATOM 1128 O O . ARG A 1 134 ? 6.273 -3.131 13.399 1.00 63.62 134 ARG A O 1
ATOM 1135 N N . GLU A 1 135 ? 8.007 -3.182 11.982 1.00 65.19 135 GLU A N 1
ATOM 1136 C CA . GLU A 1 135 ? 8.189 -1.734 11.879 1.00 65.19 135 GLU A CA 1
ATOM 1137 C C . GLU A 1 135 ? 7.092 -1.129 10.994 1.00 65.19 135 GLU A C 1
ATOM 1139 O O . GLU A 1 135 ? 6.388 -0.227 11.434 1.00 65.19 135 GLU A O 1
ATOM 1144 N N . TYR A 1 136 ? 6.836 -1.680 9.807 1.00 55.97 136 TYR A N 1
ATOM 1145 C CA . TYR A 1 136 ? 5.827 -1.145 8.891 1.00 55.97 136 TYR A CA 1
ATOM 1146 C C . TYR A 1 136 ? 4.386 -1.340 9.397 1.00 55.97 136 TYR A C 1
ATOM 1148 O O . TYR A 1 136 ? 3.625 -0.370 9.444 1.00 55.97 136 TYR A O 1
ATOM 1156 N N . LEU A 1 137 ? 3.998 -2.548 9.846 1.00 57.88 137 LEU A N 1
ATOM 1157 C CA . LEU A 1 137 ? 2.653 -2.740 10.423 1.00 57.88 137 LEU A CA 1
ATOM 1158 C C . LEU A 1 137 ? 2.502 -2.018 11.767 1.00 57.88 137 LEU A C 1
ATOM 1160 O O . LEU A 1 137 ? 1.406 -1.567 12.096 1.00 57.88 137 LEU A O 1
ATOM 1164 N N . GLY A 1 138 ? 3.591 -1.882 12.531 1.00 56.75 138 GLY A N 1
ATOM 1165 C CA . GLY A 1 138 ? 3.623 -1.069 13.744 1.00 56.75 138 GLY A CA 1
ATOM 1166 C C . GLY A 1 138 ? 3.317 0.400 13.450 1.00 56.75 138 GLY A C 1
ATOM 1167 O O . GLY A 1 138 ? 2.439 0.974 14.086 1.00 56.75 138 GLY A O 1
ATOM 1168 N N . PHE A 1 139 ? 3.957 0.985 12.433 1.00 52.19 139 PHE A N 1
ATOM 1169 C CA . PHE A 1 139 ? 3.703 2.363 11.994 1.00 52.19 139 PHE A CA 1
ATOM 1170 C C . PHE A 1 139 ? 2.287 2.575 11.438 1.00 52.19 139 PHE A C 1
ATOM 1172 O O . PHE A 1 139 ? 1.669 3.597 11.731 1.00 52.19 139 PHE A O 1
ATOM 1179 N N . LEU A 1 140 ? 1.729 1.605 10.704 1.00 50.56 140 LEU A N 1
ATOM 1180 C CA . LEU A 1 140 ? 0.334 1.648 10.235 1.00 50.56 140 LEU A CA 1
ATOM 1181 C C . LEU A 1 140 ? -0.679 1.741 11.387 1.00 50.56 140 LEU A C 1
ATOM 1183 O O . LEU A 1 140 ? -1.718 2.378 11.228 1.00 50.56 140 LEU A O 1
ATOM 1187 N N . ARG A 1 141 ? -0.378 1.165 12.561 1.00 50.31 141 ARG A N 1
ATOM 1188 C CA . ARG A 1 141 ? -1.255 1.262 13.742 1.00 50.31 141 ARG A CA 1
ATOM 1189 C C . ARG A 1 141 ? -1.291 2.659 14.360 1.00 50.31 141 ARG A C 1
ATOM 1191 O O . ARG A 1 141 ? -2.326 3.028 14.900 1.00 50.31 141 ARG A O 1
ATOM 1198 N N . PHE A 1 142 ? -0.215 3.441 14.258 1.00 44.84 142 PHE A N 1
ATOM 1199 C CA . PHE A 1 142 ? -0.178 4.811 14.789 1.00 44.84 142 PHE A CA 1
ATOM 1200 C C . PHE A 1 142 ? -0.900 5.828 13.895 1.00 44.84 142 PHE A C 1
ATOM 1202 O O . PHE A 1 142 ? -1.257 6.900 14.368 1.00 44.84 142 PHE A O 1
ATOM 1209 N N . SER A 1 143 ? -1.152 5.489 12.626 1.00 42.44 143 SER A N 1
ATOM 1210 C CA . SER A 1 143 ? -1.881 6.354 11.689 1.00 42.44 143 SER A CA 1
ATOM 1211 C C . SER A 1 143 ? -3.397 6.130 11.689 1.00 42.44 143 SER A C 1
ATOM 1213 O O . SER A 1 143 ? -4.109 6.819 10.957 1.00 42.44 143 SER A O 1
ATOM 1215 N N . VAL A 1 144 ? -3.913 5.194 12.495 1.00 47.25 144 VAL A N 1
ATOM 1216 C CA . VAL A 1 144 ? -5.353 5.106 12.749 1.00 47.25 144 VAL A CA 1
ATOM 1217 C C . VAL A 1 144 ? -5.697 6.219 13.729 1.00 47.25 144 VAL A C 1
ATOM 1219 O O . VAL A 1 144 ? -5.516 6.083 14.937 1.00 47.25 144 VAL A O 1
ATOM 1222 N N . ILE A 1 145 ? -6.146 7.345 13.179 1.00 44.19 145 ILE A N 1
ATOM 1223 C CA . ILE A 1 145 ? -6.836 8.409 13.908 1.00 44.19 145 ILE A CA 1
ATOM 1224 C C . ILE A 1 145 ? -7.798 7.725 14.886 1.00 44.19 145 ILE A C 1
ATOM 1226 O O . ILE A 1 145 ? -8.652 6.949 14.455 1.00 44.19 145 ILE A O 1
ATOM 1230 N N . LYS A 1 146 ? -7.649 7.970 16.196 1.00 44.56 146 LYS A N 1
ATOM 1231 C CA . LYS A 1 146 ? -8.683 7.621 17.177 1.00 44.56 146 LYS A CA 1
ATOM 1232 C C . LYS A 1 146 ? -9.899 8.477 16.837 1.00 44.56 146 LYS A C 1
ATOM 1234 O O . LYS A 1 146 ? -10.033 9.583 17.350 1.00 44.56 146 LYS A O 1
ATOM 1239 N N . ARG A 1 147 ? -10.736 8.019 15.906 1.00 48.06 147 ARG A N 1
ATOM 1240 C CA . ARG A 1 147 ? -12.058 8.599 15.729 1.00 48.06 147 ARG A CA 1
ATOM 1241 C C . ARG A 1 147 ? -12.805 8.332 17.032 1.00 48.06 147 ARG A C 1
ATOM 1243 O O . ARG A 1 147 ? -12.832 7.201 17.520 1.00 48.06 147 ARG A O 1
ATOM 1250 N N . GLU A 1 148 ? -13.359 9.382 17.624 1.00 54.38 148 GLU A N 1
ATOM 1251 C CA . GLU A 1 148 ? -14.465 9.234 18.563 1.00 54.38 148 GLU A CA 1
ATOM 1252 C C . GLU A 1 148 ? -15.653 8.739 17.743 1.00 54.38 148 GLU A C 1
ATOM 1254 O O . GLU A 1 148 ? -16.478 9.513 17.264 1.00 54.38 148 GLU A O 1
ATOM 1259 N N . ASP A 1 149 ? -15.655 7.439 17.476 1.00 57.12 149 ASP A N 1
ATOM 1260 C CA . ASP A 1 149 ? -16.653 6.749 16.680 1.00 57.12 149 ASP A CA 1
ATOM 1261 C C . ASP A 1 149 ? -17.984 6.761 17.448 1.00 57.12 149 ASP A C 1
ATOM 1263 O O . ASP A 1 149 ? -18.344 5.820 18.157 1.00 57.12 149 ASP A O 1
ATOM 1267 N N . LYS A 1 150 ? -18.707 7.883 17.360 1.00 70.50 150 LYS A N 1
ATOM 1268 C CA . LYS A 1 150 ? -20.084 7.996 17.837 1.00 70.50 150 LYS A CA 1
ATOM 1269 C C . LYS A 1 150 ? -20.964 7.141 16.934 1.00 70.50 150 LYS A C 1
ATOM 1271 O O . LYS A 1 150 ? -21.247 7.513 15.800 1.00 70.50 150 LYS A O 1
ATOM 1276 N N . ILE A 1 151 ? -21.369 5.990 17.454 1.00 79.25 151 ILE A N 1
ATOM 1277 C CA . ILE A 1 151 ? -22.323 5.086 16.815 1.00 79.25 151 ILE A CA 1
ATOM 1278 C C . ILE A 1 151 ? -23.731 5.609 17.096 1.00 79.25 151 ILE A C 1
ATOM 1280 O O . ILE A 1 151 ? -24.094 5.763 18.263 1.00 79.25 151 ILE A O 1
ATOM 1284 N N . ASN A 1 152 ? -24.517 5.852 16.046 1.00 83.00 152 ASN A N 1
ATOM 1285 C CA . ASN A 1 152 ? -25.919 6.244 16.167 1.00 83.00 152 ASN A CA 1
ATOM 1286 C C . ASN A 1 152 ? -26.852 5.099 15.759 1.00 83.00 152 ASN A C 1
ATOM 1288 O O . ASN A 1 152 ? -26.460 4.127 15.107 1.00 83.00 152 ASN A O 1
ATOM 1292 N N . GLU A 1 153 ? -28.121 5.228 16.136 1.00 84.94 153 GLU A N 1
ATOM 1293 C CA . GLU A 1 153 ? -29.170 4.336 15.654 1.00 84.94 153 GLU A CA 1
ATOM 1294 C C . GLU A 1 153 ? -29.302 4.436 14.131 1.00 84.94 153 GLU A C 1
ATOM 1296 O O . GLU A 1 153 ? -29.324 5.519 13.548 1.00 84.94 153 GLU A O 1
ATOM 1301 N N . GLY A 1 154 ? -29.382 3.283 13.472 1.00 82.62 154 GLY A N 1
ATOM 1302 C CA . GLY A 1 154 ? -29.458 3.170 12.022 1.00 82.62 154 GLY A CA 1
ATOM 1303 C C . GLY A 1 154 ? -28.126 2.938 11.310 1.00 82.62 154 GLY A C 1
ATOM 1304 O O . GLY A 1 154 ? -28.176 2.495 10.162 1.00 82.62 154 GLY A O 1
ATOM 1305 N N . ASP A 1 155 ? -26.983 3.149 11.969 1.00 84.19 155 ASP A N 1
ATOM 1306 C CA . ASP A 1 155 ? -25.663 2.975 11.353 1.00 84.19 155 ASP A CA 1
ATOM 1307 C C . ASP A 1 155 ? -25.324 1.500 11.082 1.00 84.19 155 ASP A C 1
ATOM 1309 O O . ASP A 1 155 ? -25.781 0.586 11.776 1.00 84.19 155 ASP A O 1
ATOM 1313 N N . ILE A 1 156 ? -24.502 1.260 10.055 1.00 86.44 156 ILE A N 1
ATOM 1314 C CA . ILE A 1 156 ? -24.003 -0.075 9.707 1.00 86.44 156 ILE A CA 1
ATOM 1315 C C . ILE A 1 156 ? -22.634 -0.278 10.354 1.00 86.44 156 ILE A C 1
ATOM 1317 O O . ILE A 1 156 ? -21.697 0.495 10.145 1.00 86.44 156 ILE A O 1
ATOM 1321 N N . VAL A 1 157 ? -22.511 -1.357 11.123 1.00 88.50 157 VAL A N 1
ATOM 1322 C CA . VAL A 1 157 ? -21.306 -1.705 11.874 1.00 88.50 157 VAL A CA 1
ATOM 1323 C C . VAL A 1 157 ? -20.851 -3.127 11.549 1.00 88.50 157 VAL A C 1
ATOM 1325 O O . VAL A 1 157 ? -21.656 -4.019 11.275 1.00 88.50 157 VAL A O 1
ATOM 1328 N N . LEU A 1 158 ? -19.541 -3.353 11.610 1.00 89.31 158 LEU A N 1
ATOM 1329 C CA . LEU A 1 158 ? -18.946 -4.686 11.628 1.00 89.31 158 LEU A CA 1
ATOM 1330 C C . LEU A 1 158 ? -18.958 -5.243 13.053 1.00 89.31 158 LEU A C 1
ATOM 1332 O O . LEU A 1 158 ? -18.555 -4.566 14.001 1.00 89.31 158 LEU A O 1
ATOM 1336 N N . ILE A 1 159 ? -19.370 -6.501 13.185 1.00 88.94 159 ILE A N 1
ATOM 1337 C CA . ILE A 1 159 ? -19.493 -7.225 14.448 1.00 88.94 159 ILE A CA 1
ATOM 1338 C C . ILE A 1 159 ? -18.282 -8.137 14.622 1.00 88.94 159 ILE A C 1
ATOM 1340 O O . ILE A 1 159 ? -18.163 -9.172 13.962 1.00 88.94 159 ILE A O 1
ATOM 1344 N N . GLY A 1 160 ? -17.394 -7.759 15.537 1.00 85.44 160 GLY A N 1
ATOM 1345 C CA . GLY A 1 160 ? -16.178 -8.498 15.836 1.00 85.44 160 GLY A CA 1
ATOM 1346 C C . GLY A 1 160 ? -16.426 -9.796 16.595 1.00 85.44 160 GLY A C 1
ATOM 1347 O O . GLY A 1 160 ? -17.083 -9.807 17.640 1.00 85.44 160 GLY A O 1
ATOM 1348 N N . THR A 1 161 ? -15.846 -10.883 16.091 1.00 82.62 161 THR A N 1
ATOM 1349 C CA . THR A 1 161 ? -15.784 -12.178 16.775 1.00 82.62 161 THR A CA 1
ATOM 1350 C C . THR A 1 161 ? -14.344 -12.695 16.792 1.00 82.62 161 THR A C 1
ATOM 1352 O O . THR A 1 161 ? -13.592 -12.480 15.839 1.00 82.62 161 THR A O 1
ATOM 1355 N N . ASP A 1 162 ? -13.935 -13.331 17.894 1.00 80.50 162 ASP A N 1
ATOM 1356 C CA . ASP A 1 162 ? -12.537 -13.756 18.095 1.00 80.50 162 ASP A CA 1
ATOM 1357 C C . ASP A 1 162 ? -12.147 -14.951 17.209 1.00 80.50 162 ASP A C 1
ATOM 1359 O O . ASP A 1 162 ? -10.977 -15.148 16.894 1.00 80.50 162 ASP A O 1
ATOM 1363 N N . ASP A 1 163 ? -13.134 -15.737 16.781 1.00 83.56 163 ASP A N 1
ATOM 1364 C CA . ASP A 1 163 ? -12.994 -16.936 15.950 1.00 83.56 163 ASP A CA 1
ATOM 1365 C C . ASP A 1 163 ? -12.738 -16.621 14.468 1.00 83.56 163 ASP A C 1
ATOM 1367 O O . ASP A 1 163 ? -12.341 -17.502 13.702 1.00 83.56 163 ASP A O 1
ATOM 1371 N N . LYS A 1 164 ? -12.957 -15.372 14.035 1.00 76.88 164 LYS A N 1
ATOM 1372 C CA . LYS A 1 164 ? -12.900 -14.983 12.621 1.00 76.88 164 LYS A CA 1
ATOM 1373 C C . LYS A 1 164 ? -11.965 -13.809 12.381 1.00 76.88 164 LYS A C 1
ATOM 1375 O O . LYS A 1 164 ? -11.913 -12.837 13.130 1.00 76.88 164 LYS A O 1
ATOM 1380 N N . LYS A 1 165 ? -11.254 -13.867 11.249 1.00 77.81 165 LYS A N 1
ATOM 1381 C CA . LYS A 1 165 ? -10.495 -12.721 10.725 1.00 77.81 165 LYS A CA 1
ATOM 1382 C C . LYS A 1 165 ? -11.456 -11.565 10.422 1.00 77.81 165 LYS A C 1
ATOM 1384 O O . LYS A 1 165 ? -12.558 -11.811 9.945 1.00 77.81 165 LYS A O 1
ATOM 1389 N N . ARG A 1 166 ? -10.990 -10.320 10.583 1.00 72.62 166 ARG A N 1
ATOM 1390 C CA . ARG A 1 166 ? -11.777 -9.083 10.380 1.00 72.62 166 ARG A CA 1
ATOM 1391 C C . ARG A 1 166 ? -12.533 -9.009 9.047 1.00 72.62 166 ARG A C 1
ATOM 1393 O O . ARG A 1 166 ? -13.630 -8.474 9.009 1.00 72.62 166 ARG A O 1
ATOM 1400 N N . LEU A 1 167 ? -11.969 -9.574 7.978 1.00 71.94 167 LEU A N 1
ATOM 1401 C CA . LEU A 1 167 ? -12.603 -9.654 6.652 1.00 71.94 167 LEU A CA 1
ATOM 1402 C C . LEU A 1 167 ? -13.896 -10.490 6.634 1.00 71.94 167 LEU A C 1
ATOM 1404 O O . LEU A 1 167 ? -14.704 -10.333 5.732 1.00 71.94 167 LEU A O 1
ATOM 1408 N N . HIS A 1 168 ? -14.081 -11.375 7.615 1.00 77.38 168 HIS A N 1
ATOM 1409 C CA . HIS A 1 168 ? -15.231 -12.275 7.741 1.00 77.38 168 HIS A CA 1
ATOM 1410 C C . HIS A 1 168 ? -16.148 -11.903 8.915 1.00 77.38 168 HIS A C 1
ATOM 1412 O O . HIS A 1 168 ? -16.998 -12.705 9.313 1.00 77.38 168 HIS A O 1
ATOM 1418 N N . TRP A 1 169 ? -15.946 -10.732 9.524 1.00 88.12 169 TRP A N 1
ATOM 1419 C CA . TRP A 1 169 ? -16.858 -10.220 10.541 1.00 88.12 169 TRP A CA 1
ATOM 1420 C C . TRP A 1 169 ? -18.207 -9.883 9.913 1.00 88.12 169 TRP A C 1
ATOM 1422 O O . TRP A 1 169 ? -18.278 -9.377 8.795 1.00 88.12 169 TRP A O 1
ATOM 1432 N N . LEU A 1 170 ? -19.281 -10.203 10.633 1.00 85.94 170 LEU A N 1
ATOM 1433 C CA . LEU A 1 170 ? -20.641 -9.994 10.144 1.00 85.94 170 LEU A CA 1
ATOM 1434 C C . LEU A 1 170 ? -20.972 -8.502 10.120 1.00 85.94 170 LEU A C 1
ATOM 1436 O O . LEU A 1 170 ? -20.519 -7.750 10.981 1.00 85.94 170 LEU A O 1
ATOM 1440 N N . LEU A 1 171 ? -21.801 -8.092 9.165 1.00 89.19 171 LEU A N 1
ATOM 1441 C CA . LEU A 1 171 ? -22.394 -6.759 9.141 1.00 89.19 171 LEU A CA 1
ATOM 1442 C C . LEU A 1 171 ? -23.702 -6.759 9.931 1.00 89.19 171 LEU A C 1
ATOM 1444 O O . LEU A 1 171 ? -24.477 -7.717 9.879 1.00 89.19 171 LEU A O 1
ATOM 1448 N N . GLY A 1 172 ? -23.949 -5.674 10.656 1.00 89.31 172 GLY A N 1
ATOM 1449 C CA . GLY A 1 172 ? -25.203 -5.454 11.359 1.00 89.31 172 GLY A CA 1
ATOM 1450 C C . GLY A 1 172 ? -25.607 -3.990 11.339 1.00 89.31 172 GLY A C 1
ATOM 1451 O O . GLY A 1 172 ? -24.758 -3.102 11.376 1.00 89.31 172 GLY A O 1
ATOM 1452 N N . ARG A 1 173 ? -26.914 -3.741 11.293 1.00 90.12 173 ARG A N 1
ATOM 1453 C CA . ARG A 1 173 ? -27.480 -2.400 11.444 1.00 90.12 173 ARG A CA 1
ATOM 1454 C C . ARG A 1 173 ? -27.834 -2.151 12.903 1.00 90.12 173 ARG A C 1
ATOM 1456 O O . ARG A 1 173 ? -28.495 -2.988 13.516 1.00 90.12 173 ARG A O 1
ATOM 1463 N N . VAL A 1 174 ? -27.432 -1.006 13.438 1.00 90.31 174 VAL A N 1
ATOM 1464 C CA . VAL A 1 174 ? -27.794 -0.560 14.785 1.00 90.31 174 VAL A CA 1
ATOM 1465 C C . VAL A 1 174 ? -29.284 -0.259 14.831 1.00 90.31 174 VAL A C 1
ATOM 1467 O O . VAL A 1 174 ? -29.778 0.559 14.060 1.00 90.31 174 VAL A O 1
ATOM 1470 N N . LEU A 1 175 ? -29.999 -0.942 15.719 1.00 88.69 175 LEU A N 1
ATOM 1471 C CA . LEU A 1 175 ? -31.415 -0.696 15.971 1.00 88.69 175 LEU A CA 1
ATOM 1472 C C . LEU A 1 175 ? -31.611 0.227 17.167 1.00 88.69 175 LEU A C 1
ATOM 1474 O O . LEU A 1 175 ? -32.362 1.183 17.065 1.00 88.69 175 LEU A O 1
ATOM 1478 N N . GLU A 1 176 ? -30.950 -0.081 18.282 1.00 91.00 176 GLU A N 1
ATOM 1479 C CA . GLU A 1 176 ? -31.200 0.573 19.567 1.00 91.00 176 GLU A CA 1
ATOM 1480 C C . GLU A 1 176 ? -29.921 0.573 20.409 1.00 91.00 176 GLU A C 1
ATOM 1482 O O . GLU A 1 176 ? -29.162 -0.411 20.418 1.00 91.00 176 GLU A O 1
ATOM 1487 N N . LEU A 1 177 ? -29.679 1.679 21.111 1.00 90.06 177 LEU A N 1
ATOM 1488 C CA . LEU A 1 177 ? -28.519 1.879 21.977 1.00 90.06 177 LEU A CA 1
ATOM 1489 C C . LEU A 1 177 ? -28.960 1.856 23.443 1.00 90.06 177 LEU A C 1
ATOM 1491 O O . LEU A 1 177 ? -29.839 2.611 23.842 1.00 90.06 177 LEU A O 1
ATOM 1495 N N . PHE A 1 178 ? -28.308 1.035 24.271 1.00 88.12 178 PHE A N 1
ATOM 1496 C CA . PHE A 1 178 ? -28.603 0.961 25.704 1.00 88.12 178 PHE A CA 1
ATOM 1497 C C . PHE A 1 178 ? -27.517 1.677 26.524 1.00 88.12 178 PHE A C 1
ATOM 1499 O O . PHE A 1 178 ? -26.434 1.109 26.760 1.00 88.12 178 PHE A O 1
ATOM 1506 N N . PRO A 1 179 ? -27.773 2.924 26.969 1.00 87.44 179 PRO A N 1
ATOM 1507 C CA . PRO A 1 179 ? -26.914 3.614 27.920 1.00 87.44 179 PRO A CA 1
ATOM 1508 C C . PRO A 1 179 ? -27.067 3.016 29.323 1.00 87.44 179 PRO A C 1
ATOM 1510 O O . PRO A 1 179 ? -28.149 2.609 29.739 1.00 87.44 179 PRO A O 1
ATOM 1513 N N . GLY A 1 180 ? -25.967 2.952 30.074 1.00 83.44 180 GLY A N 1
ATOM 1514 C CA . GLY A 1 180 ? -26.037 2.674 31.510 1.00 83.44 180 GLY A CA 1
ATOM 1515 C C . GLY A 1 180 ? -26.362 3.930 32.322 1.00 83.44 180 GLY A C 1
ATOM 1516 O O . GLY A 1 180 ? -26.565 5.006 31.767 1.00 83.44 180 GLY A O 1
ATOM 1517 N N . LYS A 1 181 ? -26.340 3.808 33.655 1.00 83.00 181 LYS A N 1
ATOM 1518 C CA . LYS A 1 181 ? -26.676 4.906 34.584 1.00 83.00 181 LYS A CA 1
ATOM 1519 C C . LYS A 1 181 ? -25.836 6.178 34.383 1.00 83.00 181 LYS A C 1
ATOM 1521 O O . LYS A 1 181 ? -26.341 7.270 34.593 1.00 83.00 181 LYS A O 1
ATOM 1526 N N . ASP A 1 182 ? -24.600 6.029 33.912 1.00 83.31 182 ASP A N 1
ATOM 1527 C CA . ASP A 1 182 ? -23.657 7.135 33.678 1.00 83.31 182 ASP A CA 1
ATOM 1528 C C . ASP A 1 182 ? -23.783 7.757 32.268 1.00 83.31 182 ASP A C 1
ATOM 1530 O O . ASP A 1 182 ? -22.909 8.505 31.841 1.00 83.31 182 ASP A O 1
ATOM 1534 N N . GLY A 1 183 ? -24.800 7.377 31.482 1.00 78.12 183 GLY A N 1
ATOM 1535 C CA . GLY A 1 183 ? -24.991 7.831 30.094 1.00 78.12 183 GLY A CA 1
ATOM 1536 C C . GLY A 1 183 ? -24.095 7.141 29.054 1.00 78.12 183 GLY A C 1
ATOM 1537 O O . GLY A 1 183 ? -24.273 7.333 27.855 1.00 78.12 183 GLY A O 1
ATOM 1538 N N . ILE A 1 184 ? -23.157 6.291 29.484 1.00 80.88 184 ILE A N 1
ATOM 1539 C CA . ILE A 1 184 ? -22.258 5.549 28.589 1.00 80.88 184 ILE A CA 1
ATOM 1540 C C . ILE A 1 184 ? -22.992 4.351 27.974 1.00 80.88 184 ILE A C 1
ATOM 1542 O O . ILE A 1 184 ? -23.472 3.471 28.700 1.00 80.88 184 ILE A O 1
ATOM 1546 N N . ILE A 1 185 ? -23.013 4.284 26.641 1.00 83.94 185 ILE A N 1
ATOM 1547 C CA . ILE A 1 185 ? -23.541 3.147 25.876 1.00 83.94 185 ILE A CA 1
ATOM 1548 C C . ILE A 1 185 ? -22.630 1.941 26.082 1.00 83.94 185 ILE A C 1
ATOM 1550 O O . ILE A 1 185 ? -21.440 1.985 25.776 1.00 83.94 185 ILE A O 1
ATOM 1554 N N . ARG A 1 186 ? -23.188 0.847 26.603 1.00 85.81 186 ARG A N 1
ATOM 1555 C CA . ARG A 1 186 ? -22.439 -0.400 26.838 1.00 85.81 186 ARG A CA 1
ATOM 1556 C C . ARG A 1 186 ? -22.921 -1.535 25.946 1.00 85.81 186 ARG A C 1
ATOM 1558 O O . ARG A 1 186 ? -22.106 -2.357 25.526 1.00 85.81 186 ARG A O 1
ATOM 1565 N N . LEU A 1 187 ? -24.214 -1.557 25.631 1.00 89.75 187 LEU A N 1
ATOM 1566 C CA . LEU A 1 187 ? -24.864 -2.617 24.870 1.00 89.75 187 LEU A CA 1
ATOM 1567 C C . LEU A 1 187 ? -25.643 -2.025 23.695 1.00 89.75 187 LEU A C 1
ATOM 1569 O O . LEU A 1 187 ? -26.248 -0.963 23.813 1.00 89.75 187 LEU A O 1
ATOM 1573 N N . VAL A 1 188 ? -25.622 -2.726 22.567 1.00 92.06 188 VAL A N 1
ATOM 1574 C CA . VAL A 1 188 ? -26.277 -2.305 21.329 1.00 92.06 188 VAL A CA 1
ATOM 1575 C C . VAL A 1 188 ? -27.073 -3.472 20.757 1.00 92.06 188 VAL A C 1
ATOM 1577 O O . VAL A 1 188 ? -26.578 -4.606 20.715 1.00 92.06 188 VAL A O 1
ATOM 1580 N N . LYS A 1 189 ? -28.300 -3.195 20.306 1.00 93.44 189 LYS A N 1
ATOM 1581 C CA . LYS A 1 189 ? -29.127 -4.137 19.545 1.00 93.44 189 LYS A CA 1
ATOM 1582 C C . LYS A 1 189 ? -28.872 -3.967 18.059 1.00 93.44 189 LYS A C 1
ATOM 1584 O O . LYS A 1 189 ? -28.929 -2.858 17.533 1.00 93.44 189 LYS A O 1
ATOM 1589 N N . LEU A 1 190 ? -28.598 -5.077 17.389 1.00 93.69 190 LEU A N 1
ATOM 1590 C CA . LEU A 1 190 ? -28.189 -5.115 15.992 1.00 93.69 190 LEU A CA 1
ATOM 1591 C C . LEU A 1 190 ? -29.104 -6.044 15.207 1.00 93.69 190 LEU A C 1
ATOM 1593 O O . LEU A 1 190 ? -29.378 -7.150 15.670 1.00 93.69 190 LEU A O 1
ATOM 1597 N N . ARG A 1 191 ? -29.495 -5.636 13.998 1.00 92.62 191 ARG A N 1
ATOM 1598 C CA . ARG A 1 191 ? -30.121 -6.510 12.999 1.00 92.62 191 ARG A CA 1
ATOM 1599 C C . ARG A 1 191 ? -29.038 -7.051 12.073 1.00 92.62 191 ARG A C 1
ATOM 1601 O O . ARG A 1 191 ? -28.390 -6.273 11.375 1.00 92.62 191 ARG A O 1
ATOM 1608 N N . THR A 1 192 ? -28.865 -8.366 12.045 1.00 89.19 192 THR A N 1
ATOM 1609 C CA . THR A 1 192 ? -28.050 -9.073 11.042 1.00 89.19 192 THR A CA 1
ATOM 1610 C C . THR A 1 192 ? -28.947 -9.800 10.044 1.00 89.19 192 THR A C 1
ATOM 1612 O O . THR A 1 192 ? -30.149 -9.934 10.277 1.00 89.19 192 THR A O 1
ATOM 1615 N N . GLU A 1 193 ? -28.367 -10.340 8.970 1.00 83.56 193 GLU A N 1
ATOM 1616 C CA . GLU A 1 193 ? -29.079 -11.205 8.010 1.00 83.56 193 GLU A CA 1
ATOM 1617 C C . GLU A 1 193 ? -29.755 -12.413 8.677 1.00 83.56 193 GLU A C 1
ATOM 1619 O O . GLU A 1 193 ? -30.782 -12.894 8.212 1.00 83.56 193 GLU A O 1
ATOM 1624 N N . ARG A 1 194 ? -29.187 -12.903 9.786 1.00 82.94 194 ARG A N 1
ATOM 1625 C CA . ARG A 1 194 ? -29.669 -14.091 10.506 1.00 82.94 194 ARG A CA 1
ATOM 1626 C C . ARG A 1 194 ? -30.642 -13.767 11.640 1.00 82.94 194 ARG A C 1
ATOM 1628 O O . ARG A 1 194 ? -31.147 -14.687 12.273 1.00 82.94 194 ARG A O 1
ATOM 1635 N N . GLY A 1 195 ? -30.888 -12.485 11.914 1.00 87.88 195 GLY A N 1
ATOM 1636 C CA . GLY A 1 195 ? -31.774 -12.034 12.983 1.00 87.88 195 GLY A CA 1
ATOM 1637 C C . GLY A 1 195 ? -31.157 -10.977 13.896 1.00 87.88 195 GLY A C 1
ATOM 1638 O O . GLY A 1 195 ? -30.074 -10.442 13.636 1.00 87.88 195 GLY A O 1
ATOM 1639 N N . ASP A 1 196 ? -31.886 -10.669 14.966 1.00 92.62 196 ASP A N 1
ATOM 1640 C CA . ASP A 1 196 ? -31.478 -9.680 15.962 1.00 92.62 196 ASP A CA 1
ATOM 1641 C C . ASP A 1 196 ? -30.503 -10.266 16.975 1.00 92.62 196 ASP A C 1
ATOM 1643 O O . ASP A 1 196 ? -30.654 -11.398 17.434 1.00 92.62 196 ASP A O 1
ATOM 1647 N N . MET A 1 197 ? -29.516 -9.469 17.370 1.00 91.62 197 MET A N 1
ATOM 1648 C CA . MET A 1 197 ? -28.561 -9.851 18.399 1.00 91.62 197 MET A CA 1
ATOM 1649 C C . MET A 1 197 ? -28.111 -8.657 19.235 1.00 91.62 197 MET A C 1
ATOM 1651 O O . MET A 1 197 ? -28.060 -7.523 18.765 1.00 91.62 197 MET A O 1
ATOM 1655 N N . LEU A 1 198 ? -27.743 -8.938 20.484 1.00 92.00 198 LEU A N 1
ATOM 1656 C CA . LEU A 1 198 ? -27.162 -7.962 21.401 1.00 92.00 198 LEU A CA 1
ATOM 1657 C C . LEU A 1 198 ? -25.647 -8.136 21.452 1.00 92.00 198 LEU A C 1
ATOM 1659 O O . LEU A 1 198 ? -25.133 -9.255 21.618 1.00 92.00 198 LEU A O 1
ATOM 1663 N N . ARG A 1 199 ? -24.918 -7.028 21.314 1.00 91.44 199 ARG A N 1
ATOM 1664 C CA . ARG A 1 199 ? -23.457 -7.018 21.417 1.00 91.44 199 ARG A CA 1
ATOM 1665 C C . ARG A 1 199 ? -22.944 -5.803 22.190 1.00 91.44 199 ARG A C 1
ATOM 1667 O O . ARG A 1 199 ? -23.528 -4.725 22.091 1.00 91.44 199 ARG A O 1
ATOM 1674 N N . PRO A 1 200 ? -21.852 -5.964 22.960 1.00 89.38 200 PRO A N 1
ATOM 1675 C CA . PRO A 1 200 ? -21.175 -4.835 23.578 1.00 89.38 200 PRO A CA 1
ATOM 1676 C C . PRO A 1 200 ? -20.603 -3.889 22.524 1.00 89.38 200 PRO A C 1
ATOM 1678 O O . PRO A 1 200 ? -20.051 -4.355 21.525 1.00 89.38 200 PRO A O 1
ATOM 1681 N N . ILE A 1 201 ? -20.647 -2.582 22.789 1.00 86.25 201 ILE A N 1
ATOM 1682 C CA . ILE A 1 201 ? -20.162 -1.553 21.852 1.00 86.25 201 ILE A CA 1
ATOM 1683 C C . ILE A 1 201 ? -18.686 -1.744 21.466 1.00 86.25 201 ILE A C 1
ATOM 1685 O O . ILE A 1 201 ? -18.296 -1.491 20.336 1.00 86.25 201 ILE A O 1
ATOM 1689 N N . GLN A 1 202 ? -17.873 -2.289 22.377 1.00 83.81 202 GLN A N 1
ATOM 1690 C CA . GLN A 1 202 ? -16.442 -2.547 22.166 1.00 83.81 202 GLN A CA 1
ATOM 1691 C C . GLN A 1 202 ? -16.153 -3.562 21.052 1.00 83.81 202 GLN A C 1
ATOM 1693 O O . GLN A 1 202 ? -15.032 -3.624 20.554 1.00 83.81 202 GLN A O 1
ATOM 1698 N N . ARG A 1 203 ? -17.14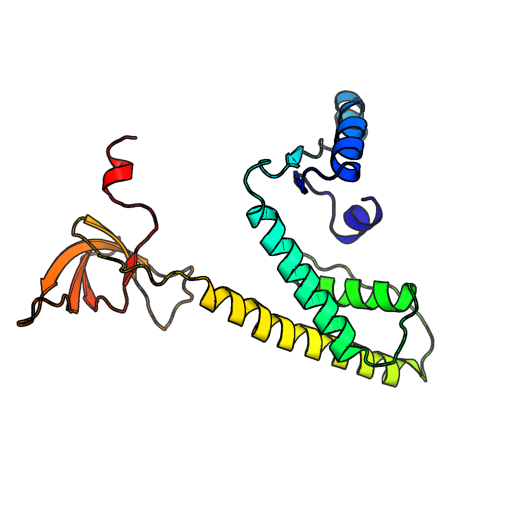3 -4.384 20.683 1.00 86.62 203 ARG A N 1
ATOM 1699 C CA . ARG A 1 203 ? -17.030 -5.357 19.588 1.00 86.62 203 ARG A CA 1
ATOM 1700 C C . ARG A 1 203 ? -17.629 -4.844 18.283 1.00 86.62 203 ARG A C 1
ATOM 1702 O O . ARG A 1 203 ? -17.758 -5.623 17.343 1.00 86.62 203 ARG A O 1
ATOM 1709 N N . LEU A 1 204 ? -18.015 -3.573 18.232 1.00 86.62 204 LEU A N 1
ATOM 1710 C CA . LEU A 1 204 ? -18.617 -2.948 17.065 1.00 86.62 204 LEU A CA 1
ATOM 1711 C C . LEU A 1 204 ? -17.642 -1.961 16.456 1.00 86.62 204 LEU A C 1
ATOM 1713 O O . LEU A 1 204 ? -17.034 -1.152 17.150 1.00 86.62 204 LEU A O 1
ATOM 1717 N N . TYR A 1 205 ? -17.498 -2.054 15.142 1.00 86.62 205 TYR A N 1
ATOM 1718 C CA . TYR A 1 205 ? -16.596 -1.213 14.374 1.00 86.62 205 TYR A CA 1
ATOM 1719 C C . TYR A 1 205 ? -17.415 -0.524 13.285 1.00 86.62 205 TYR A C 1
ATOM 1721 O O . TYR A 1 205 ? -17.890 -1.218 12.381 1.00 86.62 205 TYR A O 1
ATOM 1729 N N . PRO A 1 206 ? -17.631 0.798 13.358 1.00 81.06 206 PRO A N 1
ATOM 1730 C CA . PRO A 1 206 ? -18.404 1.495 12.343 1.00 81.06 206 PRO A CA 1
ATOM 1731 C C . PRO A 1 206 ? -17.697 1.469 10.991 1.00 81.06 206 PRO A C 1
ATOM 1733 O O . PRO A 1 206 ? -16.465 1.437 10.899 1.00 81.06 206 PRO A O 1
ATOM 1736 N N . LEU A 1 207 ? -18.500 1.455 9.933 1.00 74.12 207 LEU A N 1
ATOM 1737 C CA . LEU A 1 207 ? -18.018 1.647 8.573 1.00 74.12 207 LEU A CA 1
ATOM 1738 C C . LEU A 1 207 ? -17.993 3.137 8.228 1.00 74.12 207 LEU A C 1
ATOM 1740 O O . LEU A 1 207 ? -18.753 3.924 8.780 1.00 74.12 207 LEU A O 1
ATOM 1744 N N . GLU A 1 208 ? -17.139 3.522 7.278 1.00 58.19 208 GLU A N 1
ATOM 1745 C CA . GLU A 1 208 ? -16.959 4.927 6.870 1.00 58.19 208 GLU A CA 1
ATOM 1746 C C . GLU A 1 208 ? -18.189 5.554 6.191 1.00 58.19 208 GLU A C 1
ATOM 1748 O O . GLU A 1 208 ? -18.157 6.727 5.831 1.00 58.19 208 GLU A O 1
ATOM 1753 N N . VAL A 1 209 ? -19.269 4.791 6.013 1.00 55.47 209 VAL A N 1
ATOM 1754 C CA . VAL A 1 209 ? -20.498 5.244 5.365 1.00 55.47 209 VAL A CA 1
ATOM 1755 C C . VAL A 1 209 ? -21.533 5.536 6.441 1.00 55.47 209 VAL A C 1
ATOM 1757 O O . VAL A 1 209 ? -22.157 4.629 6.991 1.00 55.47 209 VAL A O 1
ATOM 1760 N N . THR A 1 210 ? -21.712 6.815 6.757 1.00 53.09 210 THR A N 1
ATOM 1761 C CA . THR A 1 210 ? -22.782 7.254 7.656 1.00 53.09 210 THR A CA 1
ATOM 1762 C C . THR A 1 210 ? -24.106 7.271 6.897 1.00 53.09 210 THR A C 1
ATOM 1764 O O . THR A 1 210 ? -24.176 7.728 5.755 1.00 53.09 210 THR A O 1
ATOM 1767 N N . SER A 1 211 ? -25.178 6.837 7.557 1.00 51.41 211 SER A N 1
ATOM 1768 C CA . SER A 1 211 ? -26.559 6.792 7.051 1.00 51.41 211 SER A CA 1
ATOM 1769 C C . SER A 1 211 ? -27.009 8.055 6.289 1.00 51.41 211 SER A C 1
ATOM 1771 O O . SER A 1 211 ? -27.782 7.972 5.335 1.00 51.41 211 SER A O 1
ATOM 1773 N N . ASN A 1 212 ? -26.498 9.228 6.679 1.00 50.62 212 ASN A N 1
ATOM 1774 C CA . ASN A 1 212 ? -26.824 10.521 6.071 1.00 50.62 212 ASN A CA 1
ATOM 1775 C C . ASN A 1 212 ? -26.283 10.705 4.642 1.00 50.62 212 ASN A C 1
ATOM 1777 O O . ASN A 1 212 ? -26.833 11.512 3.900 1.00 50.62 212 ASN A O 1
ATOM 1781 N N . GLN A 1 213 ? -25.248 9.966 4.229 1.00 46.41 213 GLN A N 1
ATOM 1782 C CA . GLN A 1 213 ? -24.726 10.027 2.857 1.00 46.41 213 GLN A CA 1
ATOM 1783 C C . GLN A 1 213 ? -25.537 9.171 1.873 1.00 46.41 213 GLN A C 1
ATOM 1785 O O . GLN A 1 213 ? -25.570 9.484 0.689 1.00 46.41 213 GLN A O 1
ATOM 1790 N N . LEU A 1 214 ? -26.233 8.133 2.353 1.00 45.88 214 LEU A N 1
ATOM 1791 C CA . LEU A 1 214 ? -27.009 7.211 1.511 1.00 45.88 214 LEU A CA 1
ATOM 1792 C C . LEU A 1 214 ? -28.430 7.700 1.190 1.00 45.88 214 LEU A C 1
ATOM 1794 O O . LEU A 1 214 ? -29.085 7.106 0.347 1.00 45.88 214 LEU A O 1
ATOM 1798 N N . ARG A 1 215 ? -28.925 8.756 1.852 1.00 42.81 215 ARG A N 1
ATOM 1799 C CA . ARG A 1 215 ? -30.240 9.358 1.543 1.00 42.81 215 ARG A CA 1
ATOM 1800 C C . ARG A 1 215 ? -30.200 10.391 0.412 1.00 42.81 215 ARG A C 1
ATOM 1802 O O . ARG A 1 215 ? -31.259 10.829 -0.020 1.00 42.81 215 ARG A O 1
ATOM 1809 N N . ASN A 1 216 ? -29.005 10.783 -0.031 1.00 39.50 216 ASN A N 1
ATOM 1810 C CA . ASN A 1 216 ? -28.785 11.786 -1.079 1.00 39.50 216 ASN A CA 1
ATOM 1811 C C . ASN A 1 216 ? -28.220 11.177 -2.380 1.00 39.50 216 ASN A C 1
ATOM 1813 O O . ASN A 1 216 ? -27.690 11.911 -3.214 1.00 39.50 216 ASN A O 1
ATOM 1817 N N . LEU A 1 217 ? -28.307 9.853 -2.530 1.00 38.97 217 LEU A N 1
ATOM 1818 C CA . LEU A 1 217 ? -28.078 9.110 -3.772 1.00 38.97 217 LEU A CA 1
ATOM 1819 C C . LEU A 1 217 ? -29.399 8.469 -4.196 1.00 38.97 217 LEU A C 1
ATOM 1821 O O . LEU A 1 217 ? -29.638 8.413 -5.419 1.00 38.97 217 LEU A O 1
#

Sequence (217 aa):
MRRFIARRGRISVMYSDNGTNFTGLNNALRQLDWTTIESEFRVHEIRWKFNPPSSPWFGGFWERLIGILKDLLRKNLGRSCLSYEELQTLVCECESDIPLNDVPDLDQIQKTNIVLRWRYIQKVRENLKQRFKREYLGFLRFSVIKREDKINEGDIVLIGTDDKKRLHWLLGRVLELFPGKDGIIRLVKLRTERGDMLRPIQRLYPLEVTSNQLRNL